Protein AF-A0A0F9NQZ7-F1 (afdb_monomer)

Structure (mmCIF, N/CA/C/O backbone):
data_AF-A0A0F9NQZ7-F1
#
_entry.id   AF-A0A0F9NQZ7-F1
#
loop_
_atom_site.group_PDB
_atom_site.id
_atom_site.type_symbol
_atom_site.label_atom_id
_atom_site.label_alt_id
_atom_site.label_comp_id
_atom_site.label_asym_id
_atom_site.label_entity_id
_atom_site.label_seq_id
_atom_site.pdbx_PDB_ins_code
_atom_site.Cartn_x
_atom_site.Cartn_y
_atom_site.Cartn_z
_atom_site.occupancy
_atom_site.B_iso_or_equiv
_atom_site.auth_seq_id
_atom_site.auth_comp_id
_atom_site.auth_asym_id
_atom_site.auth_atom_id
_atom_site.pdbx_PDB_model_num
ATOM 1 N N . MET A 1 1 ? 6.810 -23.274 -20.238 1.00 38.53 1 MET A N 1
ATOM 2 C CA . MET A 1 1 ? 8.272 -23.517 -20.229 1.00 38.53 1 MET A CA 1
ATOM 3 C C . MET A 1 1 ? 8.936 -22.750 -21.373 1.00 38.53 1 MET A C 1
ATOM 5 O O . MET A 1 1 ? 8.532 -22.947 -22.507 1.00 38.53 1 MET A O 1
ATOM 9 N N . LYS A 1 2 ? 9.962 -21.943 -21.052 1.00 31.98 2 LYS A N 1
ATOM 10 C CA . LYS A 1 2 ? 11.169 -21.657 -21.866 1.00 31.98 2 LYS A CA 1
ATOM 11 C C . LYS A 1 2 ? 11.065 -20.971 -23.253 1.00 31.98 2 LYS A C 1
ATOM 13 O O . LYS A 1 2 ? 11.783 -21.399 -24.145 1.00 31.98 2 LYS A O 1
ATOM 18 N N . TYR A 1 3 ? 10.310 -19.882 -23.451 1.00 27.52 3 TYR A N 1
ATOM 19 C CA . TYR A 1 3 ? 10.363 -19.175 -24.759 1.00 27.52 3 TYR A CA 1
ATOM 20 C C . TYR A 1 3 ? 10.683 -17.671 -24.762 1.00 27.52 3 TYR A C 1
ATOM 22 O O . TYR A 1 3 ? 10.818 -17.101 -25.834 1.00 27.52 3 TYR A O 1
ATOM 30 N N . TYR A 1 4 ? 10.972 -17.055 -23.612 1.00 29.72 4 TYR A N 1
ATOM 31 C CA . TYR A 1 4 ? 11.589 -15.710 -23.552 1.00 29.72 4 TYR A CA 1
ATOM 32 C C . TYR A 1 4 ? 12.978 -15.708 -22.892 1.00 29.72 4 TYR A C 1
ATOM 34 O O . TYR A 1 4 ? 13.481 -14.681 -22.457 1.00 29.72 4 TYR A O 1
ATOM 42 N N . TRP A 1 5 ? 13.611 -16.882 -22.812 1.00 34.41 5 TRP A N 1
ATOM 43 C CA . TRP A 1 5 ? 14.905 -17.080 -22.145 1.00 34.41 5 TRP A CA 1
ATOM 44 C C . TRP A 1 5 ? 16.072 -17.355 -23.106 1.00 34.41 5 TRP A C 1
ATOM 46 O O . TRP A 1 5 ? 17.174 -17.637 -22.647 1.00 34.41 5 TRP A O 1
ATOM 56 N N . SER A 1 6 ? 15.869 -17.278 -24.427 1.00 30.33 6 SER A N 1
ATOM 57 C CA . SER A 1 6 ? 16.900 -17.690 -25.395 1.00 30.33 6 SER A CA 1
ATOM 58 C C . SER A 1 6 ? 17.149 -16.743 -26.570 1.00 30.33 6 SER A C 1
ATOM 60 O O . SER A 1 6 ? 17.877 -17.129 -27.478 1.00 30.33 6 SER A O 1
ATOM 62 N N . LEU A 1 7 ? 16.594 -15.525 -26.589 1.00 31.31 7 LEU A N 1
ATOM 63 C CA . LEU A 1 7 ? 16.763 -14.621 -27.742 1.00 31.31 7 LEU A CA 1
ATOM 64 C C . LEU A 1 7 ? 17.101 -13.165 -27.415 1.00 31.31 7 LEU A C 1
ATOM 66 O O . LEU A 1 7 ? 17.083 -12.323 -28.304 1.00 31.31 7 LEU A O 1
ATOM 70 N N . VAL A 1 8 ? 17.536 -12.886 -26.184 1.00 37.91 8 VAL A N 1
ATOM 71 C CA . VAL A 1 8 ? 18.419 -11.740 -25.937 1.00 37.91 8 VAL A CA 1
ATOM 72 C C . VAL A 1 8 ? 19.595 -12.203 -25.088 1.00 37.91 8 VAL A C 1
ATOM 74 O O . VAL A 1 8 ? 19.647 -12.085 -23.867 1.00 37.91 8 VAL A O 1
ATOM 77 N N . SER A 1 9 ? 20.580 -12.733 -25.794 1.00 35.28 9 SER A N 1
ATOM 78 C CA . SER A 1 9 ? 22.009 -12.632 -25.511 1.00 35.28 9 SER A CA 1
ATOM 79 C C . SER A 1 9 ? 22.439 -11.163 -25.287 1.00 35.28 9 SER A C 1
ATOM 81 O O . SER A 1 9 ? 23.177 -10.588 -26.079 1.00 35.28 9 SER A O 1
ATOM 83 N N . GLY A 1 10 ? 21.941 -10.548 -24.205 1.00 41.94 10 GLY A N 1
ATOM 84 C CA . GLY A 1 10 ? 22.202 -9.172 -23.740 1.00 41.94 10 GLY A CA 1
ATOM 85 C C . GLY A 1 10 ? 22.496 -9.128 -22.232 1.00 41.94 10 GLY A C 1
ATOM 86 O O . GLY A 1 10 ? 22.087 -8.220 -21.507 1.00 41.94 10 GLY A O 1
ATOM 87 N N . SER A 1 11 ? 23.197 -10.153 -21.751 1.00 48.41 11 SER A N 1
ATOM 88 C CA . SER A 1 11 ? 23.452 -10.559 -20.361 1.00 48.41 11 SER A CA 1
ATOM 89 C C . SER A 1 11 ? 24.317 -9.614 -19.499 1.00 48.41 11 SER A C 1
ATOM 91 O O . SER A 1 11 ? 24.984 -10.070 -18.571 1.00 48.41 11 SER A O 1
ATOM 93 N N . SER A 1 12 ? 24.299 -8.300 -19.751 1.00 53.06 12 SER A N 1
ATOM 94 C CA . SER A 1 12 ? 24.928 -7.274 -18.893 1.00 53.06 12 SER A CA 1
ATOM 95 C C . SER A 1 12 ? 23.906 -6.387 -18.182 1.00 53.06 12 SER A C 1
ATOM 97 O O . SER A 1 12 ? 24.140 -5.995 -17.046 1.00 53.06 12 SER A O 1
ATOM 99 N N . LEU A 1 13 ? 22.805 -6.027 -18.842 1.00 50.44 13 LEU A N 1
ATOM 100 C CA . LEU A 1 13 ? 21.839 -5.054 -18.318 1.00 50.44 13 LEU A CA 1
ATOM 101 C C . LEU A 1 13 ? 20.807 -5.719 -17.417 1.00 50.44 13 LEU A C 1
ATOM 103 O O . LEU A 1 13 ? 20.578 -5.266 -16.300 1.00 50.44 13 LEU A O 1
ATOM 107 N N . ALA A 1 14 ? 20.267 -6.851 -17.875 1.00 48.72 14 ALA A N 1
ATOM 108 C CA . ALA A 1 14 ? 19.424 -7.702 -17.055 1.00 48.72 14 ALA A CA 1
ATOM 109 C C . ALA A 1 14 ? 20.196 -8.214 -15.836 1.00 48.72 14 ALA A C 1
ATOM 111 O O . ALA A 1 14 ? 19.644 -8.191 -14.761 1.00 48.72 14 ALA A O 1
ATOM 112 N N . SER A 1 15 ? 21.481 -8.576 -15.935 1.00 50.09 15 SER A N 1
ATOM 113 C CA . SER A 1 15 ? 22.303 -8.965 -14.774 1.00 50.09 15 SER A CA 1
ATOM 114 C C . SER A 1 15 ? 22.727 -7.786 -13.883 1.00 50.09 15 SER A C 1
ATOM 116 O O . SER A 1 15 ? 22.853 -7.969 -12.679 1.00 50.09 15 SER A O 1
ATOM 118 N N . GLU A 1 16 ? 22.884 -6.565 -14.413 1.00 50.50 16 GLU A N 1
ATOM 119 C CA . GLU A 1 16 ? 23.042 -5.341 -13.601 1.00 50.50 16 GLU A CA 1
ATOM 120 C C . GLU A 1 16 ? 21.757 -5.005 -12.820 1.00 50.50 16 GLU A C 1
ATOM 122 O O . GLU A 1 16 ? 21.840 -4.504 -11.699 1.00 50.50 16 GLU A O 1
ATOM 127 N N . VAL A 1 17 ? 20.583 -5.317 -13.385 1.00 52.66 17 VAL A N 1
ATOM 128 C CA . VAL A 1 17 ? 19.272 -5.188 -12.726 1.00 52.66 17 VAL A CA 1
ATOM 129 C C . VAL A 1 17 ? 18.885 -6.442 -11.924 1.00 52.66 17 VAL A C 1
ATOM 131 O O . VAL A 1 17 ? 18.094 -6.325 -11.010 1.00 52.66 17 VAL A O 1
ATOM 134 N N . LEU A 1 18 ? 19.451 -7.623 -12.186 1.00 48.12 18 LEU A N 1
ATOM 135 C CA . LEU A 1 18 ? 19.204 -8.895 -11.472 1.00 48.12 18 LEU A CA 1
ATOM 136 C C . LEU A 1 18 ? 20.302 -9.221 -10.445 1.00 48.12 18 LEU A C 1
ATOM 138 O O . LEU A 1 18 ? 20.153 -10.143 -9.650 1.00 48.12 18 LEU A O 1
ATOM 142 N N . GLY A 1 19 ? 21.393 -8.446 -10.405 1.00 44.22 19 GLY A N 1
ATOM 143 C CA . GLY A 1 19 ? 22.283 -8.356 -9.241 1.00 44.22 19 GLY A CA 1
ATOM 144 C C . GLY A 1 19 ? 21.535 -7.849 -7.999 1.00 44.22 19 GLY A C 1
ATOM 145 O O . GLY A 1 19 ? 21.967 -8.080 -6.870 1.00 44.22 19 GLY A O 1
ATOM 146 N N . LEU A 1 20 ? 20.362 -7.244 -8.214 1.00 45.22 20 LEU A N 1
ATOM 147 C CA . LEU A 1 20 ? 19.219 -7.302 -7.312 1.00 45.22 20 LEU A CA 1
ATOM 148 C C . LEU A 1 20 ? 18.632 -8.721 -7.357 1.00 45.22 20 LEU A C 1
ATOM 150 O O . LEU A 1 20 ? 17.701 -8.998 -8.113 1.00 45.22 20 LEU A O 1
ATOM 154 N N . GLY A 1 21 ? 19.198 -9.644 -6.580 1.00 37.47 21 GLY A N 1
ATOM 155 C CA . GLY A 1 21 ? 18.585 -10.958 -6.406 1.00 37.47 21 GLY A CA 1
ATOM 156 C C . GLY A 1 21 ? 17.107 -10.783 -6.053 1.00 37.47 21 GLY A C 1
ATOM 157 O O . GLY A 1 21 ? 16.769 -9.941 -5.219 1.00 37.47 21 GLY A O 1
ATOM 158 N N . SER A 1 22 ? 16.246 -11.578 -6.682 1.00 41.72 22 SER A N 1
ATOM 159 C CA . SER A 1 22 ? 14.779 -11.591 -6.575 1.00 41.72 22 SER A CA 1
ATOM 160 C C . SER A 1 22 ? 14.209 -11.730 -5.149 1.00 41.72 22 SER A C 1
ATOM 162 O O . SER A 1 22 ? 12.998 -11.759 -4.977 1.00 41.72 22 SER A O 1
ATOM 164 N N . GLU A 1 23 ? 15.057 -11.765 -4.121 1.00 40.47 23 GLU A N 1
ATOM 165 C CA . GLU A 1 23 ? 14.705 -11.847 -2.697 1.00 40.47 23 GLU A CA 1
ATOM 166 C C . GLU A 1 23 ? 15.410 -10.792 -1.817 1.00 40.47 23 GLU A C 1
ATOM 168 O O . GLU A 1 23 ? 15.179 -10.737 -0.612 1.00 40.47 23 GLU A O 1
ATOM 173 N N . ARG A 1 24 ? 16.273 -9.934 -2.384 1.00 41.91 24 ARG A N 1
ATOM 174 C CA . ARG A 1 24 ? 17.055 -8.909 -1.651 1.00 41.91 24 ARG A CA 1
ATOM 175 C C . ARG A 1 24 ? 16.791 -7.478 -2.109 1.00 41.91 24 ARG A C 1
ATOM 177 O O . ARG A 1 24 ? 17.548 -6.562 -1.783 1.00 41.91 24 ARG A O 1
ATOM 184 N N . VAL A 1 25 ? 15.714 -7.279 -2.852 1.00 46.59 25 VAL A N 1
ATOM 185 C CA . VAL A 1 25 ? 15.232 -5.950 -3.206 1.00 46.59 25 VAL A CA 1
ATOM 186 C C . VAL A 1 25 ? 14.695 -5.302 -1.919 1.00 46.59 25 VAL A C 1
ATOM 188 O O . VAL A 1 25 ? 13.682 -5.741 -1.381 1.00 46.59 25 VAL A O 1
ATOM 191 N N . GLY A 1 26 ? 15.443 -4.345 -1.361 1.00 44.19 26 GLY A N 1
ATOM 192 C CA . GLY A 1 26 ? 15.095 -3.672 -0.101 1.00 44.19 26 GLY A CA 1
ATOM 193 C C . GLY A 1 26 ? 16.261 -3.368 0.848 1.00 44.19 26 GLY A C 1
ATOM 194 O O . GLY A 1 26 ? 16.087 -2.587 1.777 1.00 44.19 26 GLY A O 1
ATOM 195 N N . VAL A 1 27 ? 17.463 -3.922 0.631 1.00 50.91 27 VAL A N 1
ATOM 196 C CA . VAL A 1 27 ? 18.587 -3.708 1.574 1.00 50.91 27 VAL A CA 1
ATOM 197 C C . VAL A 1 27 ? 19.356 -2.405 1.290 1.00 50.91 27 VAL A C 1
ATOM 199 O O . VAL A 1 27 ? 19.986 -1.858 2.194 1.00 50.91 27 VAL A O 1
ATOM 202 N N . ASN A 1 28 ? 19.305 -1.859 0.063 1.00 63.66 28 ASN A N 1
ATOM 203 C CA . ASN A 1 28 ? 19.990 -0.602 -0.267 1.00 63.66 28 ASN A CA 1
ATOM 204 C C . ASN A 1 28 ? 19.401 0.123 -1.499 1.00 63.66 28 ASN A C 1
ATOM 206 O O . ASN A 1 28 ? 19.967 0.092 -2.590 1.00 63.66 28 ASN A O 1
ATOM 210 N N . TYR A 1 29 ? 18.320 0.887 -1.315 1.00 71.75 29 TYR A N 1
ATOM 211 C CA . TYR A 1 29 ? 17.683 1.664 -2.395 1.00 71.75 29 TYR A CA 1
ATOM 212 C C . TYR A 1 29 ? 18.655 2.573 -3.184 1.00 71.75 29 TYR A C 1
ATOM 214 O O . TYR A 1 29 ? 18.412 2.901 -4.348 1.00 71.75 29 TYR A O 1
ATOM 222 N N . LYS A 1 30 ? 19.778 3.001 -2.579 1.00 76.62 30 LYS A N 1
ATOM 223 C CA . LYS A 1 30 ? 20.782 3.847 -3.246 1.00 76.62 30 LYS A CA 1
ATOM 224 C C . LYS A 1 30 ? 21.548 3.084 -4.326 1.00 76.62 30 LYS A C 1
ATOM 226 O O . LYS A 1 30 ? 21.830 3.662 -5.379 1.00 76.62 30 LYS A O 1
ATOM 231 N N . SER A 1 31 ? 21.899 1.815 -4.090 1.00 76.56 31 SER A N 1
ATOM 232 C CA . SER A 1 31 ? 22.537 0.988 -5.124 1.00 76.56 31 SER A CA 1
ATOM 233 C C . SER A 1 31 ? 21.572 0.701 -6.263 1.00 76.56 31 SER A C 1
ATOM 235 O O . SER A 1 31 ? 21.959 0.787 -7.426 1.00 76.56 31 SER A O 1
ATOM 237 N N . ASP A 1 32 ? 20.315 0.447 -5.924 1.00 74.75 32 ASP A N 1
ATOM 238 C CA . ASP A 1 32 ? 19.262 0.060 -6.862 1.00 74.75 32 ASP A CA 1
ATOM 239 C C . ASP A 1 32 ? 18.993 1.211 -7.836 1.00 74.75 32 ASP A C 1
ATOM 241 O O . ASP A 1 32 ? 19.058 1.049 -9.056 1.00 74.75 32 ASP A O 1
ATOM 245 N N . LEU A 1 33 ? 18.875 2.427 -7.291 1.00 82.69 33 LEU A N 1
ATOM 246 C CA . LEU A 1 33 ? 18.759 3.656 -8.068 1.00 82.69 33 LEU A CA 1
ATOM 247 C C . LEU A 1 33 ? 19.979 3.901 -8.973 1.00 82.69 33 LEU A C 1
ATOM 249 O O . LEU A 1 33 ? 19.835 4.381 -10.100 1.00 82.69 33 LEU A O 1
ATOM 253 N N . ARG A 1 34 ? 21.196 3.595 -8.502 1.00 83.81 34 ARG A N 1
ATOM 254 C CA . ARG A 1 34 ? 22.430 3.772 -9.286 1.00 83.81 34 ARG A CA 1
ATOM 255 C C . ARG A 1 34 ? 22.483 2.813 -10.476 1.00 83.81 34 ARG A C 1
ATOM 257 O O . ARG A 1 34 ? 22.829 3.253 -11.575 1.00 83.81 34 ARG A O 1
ATOM 264 N N . HIS A 1 35 ? 22.156 1.537 -10.273 1.00 81.50 35 HIS A N 1
ATOM 265 C CA . HIS A 1 35 ? 22.140 0.538 -11.345 1.00 81.50 35 HIS A CA 1
ATOM 266 C C . HIS A 1 35 ? 21.038 0.832 -12.360 1.00 81.50 35 HIS A C 1
ATOM 268 O O . HIS A 1 35 ? 21.325 0.866 -13.556 1.00 81.50 35 HIS A O 1
ATOM 274 N N . ALA A 1 36 ? 19.836 1.179 -11.896 1.00 84.31 36 ALA A N 1
ATOM 275 C CA . ALA A 1 36 ? 18.732 1.572 -12.763 1.00 84.31 36 ALA A CA 1
ATOM 276 C C . ALA A 1 36 ? 19.098 2.772 -13.657 1.00 84.31 36 ALA A C 1
ATOM 278 O O . ALA A 1 36 ? 18.982 2.702 -14.879 1.00 84.31 36 ALA A O 1
ATOM 279 N N . LYS A 1 37 ? 19.679 3.839 -13.084 1.00 88.38 37 LYS A N 1
ATOM 280 C CA . LYS A 1 37 ? 20.145 5.006 -13.859 1.00 88.38 37 LYS A CA 1
ATOM 281 C C . LYS A 1 37 ? 21.229 4.653 -14.880 1.00 88.38 37 LYS A C 1
ATOM 283 O O . LYS A 1 37 ? 21.263 5.236 -15.963 1.00 88.38 37 LYS A O 1
ATOM 288 N N . LYS A 1 38 ? 22.144 3.736 -14.548 1.00 87.75 38 LYS A N 1
ATOM 289 C CA . LYS A 1 38 ? 23.179 3.262 -15.483 1.00 87.75 38 LYS A CA 1
ATOM 290 C C . LYS A 1 38 ? 22.555 2.467 -16.632 1.00 87.75 38 LYS A C 1
ATOM 292 O O . LYS A 1 38 ? 22.951 2.669 -17.777 1.00 87.75 38 LYS A O 1
ATOM 297 N N . ALA A 1 39 ? 21.581 1.615 -16.325 1.00 84.25 39 ALA A N 1
ATOM 298 C CA . ALA A 1 39 ? 20.864 0.819 -17.307 1.00 84.25 39 ALA A CA 1
ATOM 299 C C . ALA A 1 39 ? 20.066 1.707 -18.276 1.00 84.25 39 ALA A C 1
ATOM 301 O O . ALA A 1 39 ? 20.248 1.579 -19.481 1.00 84.25 39 ALA A O 1
ATOM 302 N N . ILE A 1 40 ? 19.337 2.707 -17.768 1.00 87.75 40 ILE A N 1
ATOM 303 C CA . ILE A 1 40 ? 18.604 3.695 -18.586 1.00 87.75 40 ILE A CA 1
ATOM 304 C C . ILE A 1 40 ? 19.540 4.502 -19.499 1.00 87.75 40 ILE A C 1
ATOM 306 O O . ILE A 1 40 ? 19.195 4.834 -20.632 1.00 87.75 40 ILE A O 1
ATOM 310 N N . LYS A 1 41 ? 20.746 4.846 -19.022 1.00 90.19 41 LYS A N 1
ATOM 311 C CA . LYS A 1 41 ? 21.744 5.554 -19.843 1.00 90.19 41 LYS A CA 1
ATOM 312 C C . LYS A 1 41 ? 22.240 4.715 -21.019 1.00 90.19 41 LYS A C 1
ATOM 314 O O . LYS A 1 41 ? 22.548 5.289 -22.058 1.00 90.19 41 LYS A O 1
ATOM 319 N N . LYS A 1 42 ? 22.367 3.400 -20.830 1.00 88.88 42 LYS A N 1
ATOM 320 C CA . LYS A 1 42 ? 22.778 2.461 -21.880 1.00 88.88 42 LYS A CA 1
ATOM 321 C C . LYS A 1 42 ? 21.626 2.180 -22.845 1.00 88.88 42 LYS A C 1
ATOM 323 O O . LYS A 1 42 ? 21.851 2.161 -24.048 1.00 88.88 42 LYS A O 1
ATOM 328 N N . ASP A 1 43 ? 20.419 1.998 -22.315 1.00 85.56 43 ASP A N 1
ATOM 329 C CA . ASP A 1 43 ? 19.212 1.721 -23.085 1.00 85.56 43 ASP A CA 1
ATOM 330 C C . ASP A 1 43 ? 17.996 2.438 -22.476 1.00 85.56 43 ASP A C 1
ATOM 332 O O . ASP A 1 43 ? 17.509 2.096 -21.398 1.00 85.56 43 ASP A O 1
ATOM 336 N N . ARG A 1 44 ? 17.484 3.436 -23.204 1.00 90.06 44 ARG A N 1
ATOM 337 C CA . ARG A 1 44 ? 16.307 4.227 -22.806 1.00 90.06 44 ARG A CA 1
ATOM 338 C C . ARG A 1 44 ? 14.978 3.512 -23.064 1.00 90.06 44 ARG A C 1
ATOM 340 O O . ARG A 1 44 ? 13.940 4.024 -22.657 1.00 90.06 44 ARG A O 1
ATOM 347 N N . SER A 1 45 ? 15.001 2.372 -23.747 1.00 90.00 45 SER A N 1
ATOM 348 C CA . SER A 1 45 ? 13.843 1.508 -23.994 1.00 90.00 45 SER A CA 1
ATOM 349 C C . SER A 1 45 ? 13.800 0.293 -23.063 1.00 90.00 45 SER A C 1
ATOM 351 O O . SER A 1 45 ? 12.961 -0.585 -23.223 1.00 90.00 45 SER A O 1
ATOM 353 N N . PHE A 1 46 ? 14.669 0.238 -22.050 1.00 87.62 46 PHE A N 1
ATOM 354 C CA . PHE A 1 46 ? 14.683 -0.868 -21.102 1.00 87.62 46 PHE A CA 1
ATOM 355 C C . PHE A 1 46 ? 13.685 -0.641 -19.957 1.00 87.62 46 PHE A C 1
ATOM 357 O O . PHE A 1 46 ? 14.030 -0.064 -18.921 1.00 87.62 46 PHE A O 1
ATOM 364 N N . ALA A 1 47 ? 12.441 -1.098 -20.145 1.00 88.19 47 ALA A N 1
ATOM 365 C CA . ALA A 1 47 ? 11.333 -0.923 -19.196 1.00 88.19 47 ALA A CA 1
ATOM 366 C C . ALA A 1 47 ? 11.689 -1.356 -17.762 1.00 88.19 47 ALA A C 1
ATOM 368 O O . ALA A 1 47 ? 11.460 -0.610 -16.812 1.00 88.19 47 ALA A O 1
ATOM 369 N N . ASP A 1 48 ? 12.358 -2.498 -17.601 1.00 84.69 48 ASP A N 1
ATOM 370 C CA . ASP A 1 48 ? 12.744 -3.036 -16.292 1.00 84.69 48 ASP A CA 1
ATOM 371 C C . ASP A 1 48 ? 13.646 -2.107 -15.470 1.00 84.69 48 ASP A C 1
ATOM 373 O O . ASP A 1 48 ? 13.587 -2.121 -14.238 1.00 84.69 48 ASP A O 1
ATOM 377 N N . ALA A 1 49 ? 14.477 -1.287 -16.119 1.00 86.88 49 ALA A N 1
ATOM 378 C CA . ALA A 1 49 ? 15.296 -0.313 -15.408 1.00 86.88 49 ALA A CA 1
ATOM 379 C C . ALA A 1 49 ? 14.464 0.864 -14.888 1.00 86.88 49 ALA A C 1
ATOM 381 O O . ALA A 1 49 ? 14.710 1.337 -13.778 1.00 86.88 49 ALA A O 1
ATOM 382 N N . TYR A 1 50 ? 13.453 1.301 -15.641 1.00 89.94 50 TYR A N 1
ATOM 383 C CA . TYR A 1 50 ? 12.480 2.283 -15.162 1.00 89.94 50 TYR A CA 1
ATOM 384 C C . TYR A 1 50 ? 11.665 1.719 -13.993 1.00 89.94 50 TYR A C 1
ATOM 386 O O . TYR A 1 50 ? 11.516 2.395 -12.974 1.00 89.94 50 TYR A O 1
ATOM 394 N N . THR A 1 51 ? 11.259 0.448 -14.075 1.00 89.62 51 THR A N 1
ATOM 395 C CA . THR A 1 51 ? 10.588 -0.263 -12.980 1.00 89.62 51 THR A CA 1
ATOM 396 C C . THR A 1 51 ? 11.447 -0.311 -11.714 1.00 89.62 51 THR A C 1
ATOM 398 O O . THR A 1 51 ? 10.985 0.047 -10.631 1.00 89.62 51 THR A O 1
ATOM 401 N N . ALA A 1 52 ? 12.722 -0.696 -11.841 1.00 86.19 52 ALA A N 1
ATOM 402 C CA . ALA A 1 52 ? 13.663 -0.742 -10.721 1.00 86.19 52 ALA A CA 1
ATOM 403 C C . ALA A 1 52 ? 13.903 0.647 -10.103 1.00 86.19 52 ALA A C 1
ATOM 405 O O . ALA A 1 52 ? 14.000 0.776 -8.882 1.00 86.19 52 ALA A O 1
ATOM 406 N N . GLN A 1 53 ? 13.960 1.698 -10.928 1.00 88.94 53 GLN A N 1
ATOM 407 C CA . GLN A 1 53 ? 14.077 3.074 -10.451 1.00 88.94 53 GLN A CA 1
ATOM 408 C C . GLN A 1 53 ? 12.832 3.523 -9.677 1.00 88.94 53 GLN A C 1
ATOM 410 O O . GLN A 1 53 ? 12.974 4.060 -8.577 1.00 88.94 53 GLN A O 1
ATOM 415 N N . GLY A 1 54 ? 11.636 3.289 -10.223 1.00 90.12 54 GLY A N 1
ATOM 416 C CA . GLY A 1 54 ? 10.373 3.627 -9.566 1.00 90.12 54 GLY A CA 1
ATOM 417 C C . GLY A 1 54 ? 10.220 2.920 -8.221 1.00 90.12 54 GLY A C 1
ATOM 418 O O . GLY A 1 54 ? 9.940 3.567 -7.211 1.00 90.12 54 GLY A O 1
ATOM 419 N N . TYR A 1 55 ? 10.526 1.623 -8.169 1.00 87.44 55 TYR A N 1
ATOM 420 C CA . TYR A 1 55 ? 10.532 0.851 -6.927 1.00 87.44 55 TYR A CA 1
ATOM 421 C C . TYR A 1 55 ? 11.550 1.376 -5.894 1.00 87.44 55 TYR A C 1
ATOM 423 O O . TYR A 1 55 ? 11.235 1.516 -4.709 1.00 87.44 55 TYR A O 1
ATOM 431 N N . ALA A 1 56 ? 12.779 1.688 -6.321 1.00 86.19 56 ALA A N 1
ATOM 432 C CA . ALA A 1 56 ? 13.813 2.196 -5.419 1.00 86.19 56 ALA A CA 1
ATOM 433 C C . ALA A 1 56 ? 13.420 3.549 -4.803 1.00 86.19 56 ALA A C 1
ATOM 435 O O . ALA A 1 56 ? 13.747 3.822 -3.648 1.00 86.19 56 ALA A O 1
ATOM 436 N N . ILE A 1 57 ? 12.704 4.388 -5.557 1.00 87.69 57 ILE A N 1
ATOM 437 C CA . ILE A 1 57 ? 12.142 5.649 -5.060 1.00 87.69 57 ILE A CA 1
ATOM 438 C C . ILE A 1 57 ? 10.990 5.378 -4.091 1.00 87.69 57 ILE A C 1
ATOM 440 O O . ILE A 1 57 ? 10.997 5.938 -3.000 1.00 87.69 57 ILE A O 1
ATOM 444 N N . ALA A 1 58 ? 10.075 4.463 -4.423 1.00 86.50 58 ALA A N 1
ATOM 445 C CA . ALA A 1 58 ? 8.983 4.071 -3.530 1.00 86.50 58 ALA A CA 1
ATOM 446 C C . ALA A 1 58 ? 9.490 3.505 -2.197 1.00 86.50 58 ALA A C 1
ATOM 448 O O . ALA A 1 58 ? 8.885 3.718 -1.156 1.00 86.50 58 ALA A O 1
ATOM 449 N N . SER A 1 59 ? 10.645 2.838 -2.199 1.00 82.19 59 SER A N 1
ATOM 450 C CA . SER A 1 59 ? 11.286 2.338 -0.977 1.00 82.19 59 SER A CA 1
ATOM 451 C C . SER A 1 59 ? 11.810 3.459 -0.064 1.00 82.19 59 SER A C 1
ATOM 453 O O . SER A 1 59 ? 12.079 3.220 1.111 1.00 82.19 59 SER A O 1
ATOM 455 N N . ARG A 1 60 ? 11.930 4.699 -0.562 1.00 81.38 60 ARG A N 1
ATOM 456 C CA . ARG A 1 60 ? 12.284 5.903 0.212 1.00 81.38 60 ARG A CA 1
ATOM 457 C C . ARG A 1 60 ? 11.046 6.613 0.782 1.00 81.38 60 ARG A C 1
ATOM 459 O O . ARG A 1 60 ? 11.016 7.840 0.782 1.00 81.38 60 ARG A O 1
ATOM 466 N N . LYS A 1 61 ? 10.063 5.869 1.302 1.00 70.00 61 LYS A N 1
ATOM 467 C CA . LYS A 1 61 ? 8.747 6.359 1.785 1.00 70.00 61 LYS A CA 1
ATOM 468 C C . LYS A 1 61 ? 8.757 7.573 2.740 1.00 70.00 61 LYS A C 1
ATOM 470 O O . LYS A 1 61 ? 7.710 8.140 3.007 1.00 70.00 61 LYS A O 1
ATOM 475 N N . HIS A 1 62 ? 9.911 7.967 3.279 1.00 68.06 62 HIS A N 1
ATOM 476 C CA . HIS A 1 62 ? 10.070 9.111 4.185 1.00 68.06 62 HIS A CA 1
ATOM 477 C C . HIS A 1 62 ? 10.156 10.486 3.495 1.00 68.06 62 HIS A C 1
ATOM 479 O O . HIS A 1 62 ? 10.279 11.486 4.192 1.00 68.06 62 HIS A O 1
ATOM 485 N N . ASP A 1 63 ? 10.168 10.547 2.163 1.00 75.12 63 ASP A N 1
ATOM 486 C CA . ASP A 1 63 ? 10.292 11.795 1.396 1.00 75.12 63 ASP A CA 1
ATOM 487 C C . ASP A 1 63 ? 8.928 12.188 0.816 1.00 75.12 63 ASP A C 1
ATOM 489 O O . ASP A 1 63 ? 8.353 11.381 0.100 1.00 75.12 63 ASP A O 1
ATOM 493 N N . ASP A 1 64 ? 8.409 13.394 1.063 1.00 78.50 64 ASP A N 1
ATOM 494 C CA . ASP A 1 64 ? 7.028 13.789 0.702 1.00 78.50 64 ASP A CA 1
ATOM 495 C C . ASP A 1 64 ? 6.672 13.600 -0.786 1.00 78.50 64 ASP A C 1
ATOM 497 O O . ASP A 1 64 ? 5.498 13.553 -1.138 1.00 78.50 64 ASP A O 1
ATOM 501 N N . LYS A 1 65 ? 7.677 13.481 -1.663 1.00 86.69 65 LYS A N 1
ATOM 502 C CA . LYS A 1 65 ? 7.526 13.317 -3.120 1.00 86.69 65 LYS A CA 1
ATOM 503 C C . LYS A 1 65 ? 7.727 11.888 -3.623 1.00 86.69 65 LYS A C 1
ATOM 505 O O . LYS A 1 65 ? 7.778 11.664 -4.834 1.00 86.69 65 LYS A O 1
ATOM 510 N N . TRP A 1 66 ? 7.901 10.913 -2.724 1.00 89.19 66 TRP A N 1
ATOM 511 C CA . TRP A 1 66 ? 8.198 9.526 -3.100 1.00 89.19 66 TRP A CA 1
ATOM 512 C C . TRP A 1 66 ? 7.139 8.962 -4.052 1.00 89.19 66 TRP A C 1
ATOM 514 O O . TRP A 1 66 ? 7.474 8.214 -4.973 1.00 89.19 66 TRP A O 1
ATOM 524 N N . PHE A 1 67 ? 5.876 9.333 -3.830 1.00 92.38 67 PHE A N 1
ATOM 525 C CA . PHE A 1 67 ? 4.740 8.815 -4.571 1.00 92.38 67 PHE A CA 1
ATOM 526 C C . PHE A 1 67 ? 4.748 9.339 -6.006 1.00 92.38 67 PHE A C 1
ATOM 528 O O . PHE A 1 67 ? 4.840 8.542 -6.939 1.00 92.38 67 PHE A O 1
ATOM 535 N N . GLU A 1 68 ? 4.744 10.662 -6.197 1.00 92.88 68 GLU A N 1
ATOM 536 C CA . GLU A 1 68 ? 4.740 11.268 -7.532 1.00 92.88 68 GLU A CA 1
ATOM 537 C C . GLU A 1 68 ? 5.987 10.883 -8.331 1.00 92.88 68 GLU A C 1
ATOM 539 O O . GLU A 1 68 ? 5.887 10.549 -9.512 1.00 92.88 68 GLU A O 1
ATOM 544 N N . GLU A 1 69 ? 7.165 10.882 -7.700 1.00 92.50 69 GLU A N 1
ATOM 545 C CA . GLU A 1 69 ? 8.398 10.494 -8.384 1.00 92.50 69 GLU A CA 1
ATOM 546 C C . GLU A 1 69 ? 8.377 9.022 -8.804 1.00 92.50 69 GLU A C 1
ATOM 548 O O . GLU A 1 69 ? 8.810 8.703 -9.911 1.00 92.50 69 GLU A O 1
ATOM 553 N N . SER A 1 70 ? 7.875 8.121 -7.954 1.00 92.81 70 SER A N 1
ATOM 554 C CA . SER A 1 70 ? 7.787 6.698 -8.289 1.00 92.81 70 SER A CA 1
ATOM 555 C C . SER A 1 70 ? 6.837 6.448 -9.460 1.00 92.81 70 SER A C 1
ATOM 557 O O . SER A 1 70 ? 7.216 5.742 -10.402 1.00 92.81 70 SER A O 1
ATOM 559 N N . LEU A 1 71 ? 5.660 7.091 -9.448 1.00 95.31 71 LEU A N 1
ATOM 560 C CA . LEU A 1 71 ? 4.673 6.997 -10.526 1.00 95.31 71 LEU A CA 1
ATOM 561 C C . LEU A 1 71 ? 5.284 7.353 -11.880 1.00 95.31 71 LEU A C 1
ATOM 563 O O . LEU A 1 71 ? 5.161 6.571 -12.816 1.00 95.31 71 LEU A O 1
ATOM 567 N N . VAL A 1 72 ? 6.022 8.465 -11.971 1.00 95.75 72 VAL A N 1
ATOM 568 C CA . VAL A 1 72 ? 6.639 8.914 -13.232 1.00 95.75 72 VAL A CA 1
ATOM 569 C C . VAL A 1 72 ? 7.502 7.821 -13.869 1.00 95.75 72 VAL A C 1
ATOM 571 O O . VAL A 1 72 ? 7.452 7.616 -15.083 1.00 95.75 72 VAL A O 1
ATOM 574 N N . TYR A 1 73 ? 8.300 7.099 -13.077 1.00 94.12 73 TYR A N 1
ATOM 575 C CA . TYR A 1 73 ? 9.157 6.041 -13.615 1.00 94.12 73 TYR A CA 1
ATOM 576 C C . TYR A 1 73 ? 8.390 4.743 -13.890 1.00 94.12 73 TYR A C 1
ATOM 578 O O . TYR A 1 73 ? 8.675 4.087 -14.890 1.00 94.12 73 TYR A O 1
ATOM 586 N N . LEU A 1 74 ? 7.410 4.380 -13.060 1.00 94.56 74 LEU A N 1
ATOM 587 C CA . LEU A 1 74 ? 6.591 3.180 -13.270 1.00 94.56 74 LEU A CA 1
ATOM 588 C C . LEU A 1 74 ? 5.668 3.324 -14.486 1.00 94.56 74 LEU A C 1
ATOM 590 O O . LEU A 1 74 ? 5.619 2.431 -15.328 1.00 94.56 74 LEU A O 1
ATOM 594 N N . GLU A 1 75 ? 5.020 4.474 -14.650 1.00 95.94 75 GLU A N 1
ATOM 595 C CA . GLU A 1 75 ? 4.241 4.807 -15.846 1.00 95.94 75 GLU A CA 1
ATOM 596 C C . GLU A 1 75 ? 5.133 4.861 -17.086 1.00 95.94 75 GLU A C 1
ATOM 598 O O . GLU A 1 75 ? 4.735 4.412 -18.161 1.00 95.94 75 GLU A O 1
ATOM 603 N N . LYS A 1 76 ? 6.377 5.344 -16.952 1.00 95.38 76 LYS A N 1
ATOM 604 C CA . LYS A 1 76 ? 7.330 5.302 -18.062 1.00 95.38 76 LYS A CA 1
ATOM 605 C C . LYS A 1 76 ? 7.680 3.868 -18.453 1.00 95.38 76 LYS A C 1
ATOM 607 O O . LYS A 1 76 ? 7.740 3.594 -19.652 1.00 95.38 76 LYS A O 1
ATOM 612 N N . ALA A 1 77 ? 7.879 2.974 -17.485 1.00 93.38 77 ALA A N 1
ATOM 613 C CA . ALA A 1 77 ? 8.097 1.555 -17.751 1.00 93.38 77 ALA A CA 1
ATOM 614 C C . ALA A 1 77 ? 6.906 0.949 -18.503 1.00 93.38 77 ALA A C 1
ATOM 616 O O . ALA A 1 77 ? 7.112 0.327 -19.542 1.00 93.38 77 ALA A O 1
ATOM 617 N N . LEU A 1 78 ? 5.680 1.233 -18.051 1.00 93.44 78 LEU A N 1
ATOM 618 C CA . LEU A 1 78 ? 4.461 0.784 -18.725 1.00 93.44 78 LEU A CA 1
ATOM 619 C C . LEU A 1 78 ? 4.320 1.384 -20.128 1.00 93.44 78 LEU A C 1
ATOM 621 O O . LEU A 1 78 ? 3.967 0.669 -21.045 1.00 93.44 78 LEU A O 1
ATOM 625 N N . SER A 1 79 ? 4.692 2.648 -20.352 1.00 96.44 79 SER A N 1
ATOM 626 C CA . SER A 1 79 ? 4.653 3.255 -21.697 1.00 96.44 79 SER A CA 1
ATOM 627 C C . SER A 1 79 ? 5.583 2.581 -22.715 1.00 96.44 79 SER A C 1
ATOM 629 O O . SER A 1 79 ? 5.393 2.733 -23.920 1.00 96.44 79 SER A O 1
ATOM 631 N N . ILE A 1 80 ? 6.633 1.911 -22.230 1.00 92.69 80 ILE A N 1
ATOM 632 C CA . ILE A 1 80 ? 7.607 1.178 -23.044 1.00 92.69 80 ILE A CA 1
ATOM 633 C C . ILE A 1 80 ? 7.141 -0.269 -23.230 1.00 92.69 80 ILE A C 1
ATOM 635 O O . ILE A 1 80 ? 7.198 -0.799 -24.337 1.00 92.69 80 ILE A O 1
ATOM 639 N N . ASP A 1 81 ? 6.693 -0.889 -22.143 1.00 90.31 81 ASP A N 1
ATOM 640 C CA . ASP A 1 81 ? 6.184 -2.251 -22.085 1.00 90.31 81 ASP A CA 1
ATOM 641 C C . ASP A 1 81 ? 4.896 -2.261 -21.254 1.00 90.31 81 ASP A C 1
ATOM 643 O O . ASP A 1 81 ? 4.923 -2.346 -20.023 1.00 90.31 81 ASP A O 1
ATOM 647 N N . ASN A 1 82 ? 3.760 -2.165 -21.950 1.00 90.00 82 ASN A N 1
ATOM 648 C CA . ASN A 1 82 ? 2.431 -2.103 -21.332 1.00 90.00 82 ASN A CA 1
ATOM 649 C C . ASN A 1 82 ? 2.109 -3.350 -20.491 1.00 90.00 82 ASN A C 1
ATOM 651 O O . ASN A 1 82 ? 1.228 -3.296 -19.631 1.00 90.00 82 ASN A O 1
ATOM 655 N N . ASP A 1 83 ? 2.811 -4.458 -20.740 1.00 87.69 83 ASP A N 1
ATOM 656 C CA . ASP A 1 83 ? 2.580 -5.751 -20.105 1.00 87.69 83 ASP A CA 1
ATOM 657 C C . ASP A 1 83 ? 3.668 -6.084 -19.067 1.00 87.69 83 ASP A C 1
ATOM 659 O O . ASP A 1 83 ? 3.737 -7.214 -18.576 1.00 87.69 83 ASP A O 1
ATOM 663 N N . ASN A 1 84 ? 4.493 -5.102 -18.678 1.00 87.62 84 ASN A N 1
ATOM 664 C CA . ASN A 1 84 ? 5.539 -5.298 -17.683 1.00 87.62 84 ASN A CA 1
ATOM 665 C C . ASN A 1 84 ? 4.938 -5.658 -16.312 1.00 87.62 84 ASN A C 1
ATOM 667 O O . ASN A 1 84 ? 4.470 -4.800 -15.558 1.00 87.62 84 ASN A O 1
ATOM 671 N N . GLU A 1 85 ? 4.998 -6.946 -15.964 1.00 88.31 85 GLU A N 1
ATOM 672 C CA . GLU A 1 85 ? 4.400 -7.497 -14.743 1.00 88.31 85 GLU A CA 1
ATOM 673 C C . GLU A 1 85 ? 4.907 -6.825 -13.458 1.00 88.31 85 GLU A C 1
ATOM 675 O O . GLU A 1 85 ? 4.132 -6.586 -12.531 1.00 88.31 85 GLU A O 1
ATOM 680 N N . ARG A 1 86 ? 6.198 -6.465 -13.414 1.00 88.50 86 ARG A N 1
ATOM 681 C CA . ARG A 1 86 ? 6.803 -5.789 -12.261 1.00 88.50 86 ARG A CA 1
ATOM 682 C C . ARG A 1 86 ? 6.314 -4.355 -12.137 1.00 88.50 86 ARG A C 1
ATOM 684 O O . ARG A 1 86 ? 6.045 -3.910 -11.024 1.00 88.50 86 ARG A O 1
ATOM 691 N N . ALA A 1 87 ? 6.210 -3.634 -13.252 1.00 91.19 87 ALA A N 1
ATOM 692 C CA . ALA A 1 87 ? 5.739 -2.256 -13.245 1.00 91.19 87 ALA A CA 1
ATOM 693 C C . ALA A 1 87 ? 4.276 -2.177 -12.796 1.00 91.19 87 ALA A C 1
ATOM 695 O O . ALA A 1 87 ? 3.973 -1.365 -11.928 1.00 91.19 87 ALA A O 1
ATOM 696 N N . LEU A 1 88 ? 3.403 -3.060 -13.302 1.00 93.50 88 LEU A N 1
ATOM 697 C CA . LEU A 1 88 ? 2.000 -3.143 -12.872 1.00 93.50 88 LEU A CA 1
ATOM 698 C C . LEU A 1 88 ? 1.881 -3.407 -11.366 1.00 93.50 88 LEU A C 1
ATOM 700 O O . LEU A 1 88 ? 1.167 -2.687 -10.666 1.00 93.50 88 LEU A O 1
ATOM 704 N N . PHE A 1 89 ? 2.624 -4.396 -10.862 1.00 93.19 89 PHE A N 1
ATOM 705 C CA . PHE A 1 89 ? 2.597 -4.753 -9.447 1.00 93.19 89 PHE A CA 1
ATOM 706 C C . PHE A 1 89 ? 3.105 -3.617 -8.549 1.00 93.19 89 PHE A C 1
ATOM 708 O O . PHE A 1 89 ? 2.447 -3.251 -7.576 1.00 93.19 89 PHE A O 1
ATOM 715 N N . TYR A 1 90 ? 4.263 -3.029 -8.865 1.00 92.31 90 TYR A N 1
ATOM 716 C CA . TYR A 1 90 ? 4.819 -1.958 -8.038 1.00 92.31 90 TYR A CA 1
ATOM 717 C C . TYR A 1 90 ? 4.019 -0.663 -8.131 1.00 92.31 90 TYR A C 1
ATOM 719 O O . TYR A 1 90 ? 3.938 0.055 -7.141 1.00 92.31 90 TYR A O 1
ATOM 727 N N . LEU A 1 91 ? 3.376 -0.390 -9.266 1.00 94.75 91 LEU A N 1
ATOM 728 C CA . LEU A 1 91 ? 2.444 0.725 -9.395 1.00 94.75 91 LEU A CA 1
ATOM 729 C C . LEU A 1 91 ? 1.248 0.549 -8.452 1.00 94.75 91 LEU A C 1
ATOM 731 O O . LEU A 1 91 ? 0.898 1.479 -7.725 1.00 94.75 91 LEU A O 1
ATOM 735 N N . ALA A 1 92 ? 0.682 -0.659 -8.393 1.00 95.25 92 ALA A N 1
ATOM 736 C CA . ALA A 1 92 ? -0.381 -0.993 -7.450 1.00 95.25 92 ALA A CA 1
ATOM 737 C C . ALA A 1 92 ? 0.068 -0.849 -5.984 1.00 95.25 92 ALA A C 1
ATOM 739 O O . ALA A 1 92 ? -0.649 -0.257 -5.177 1.00 95.25 92 ALA A O 1
ATOM 740 N N . GLU A 1 93 ? 1.272 -1.322 -5.643 1.00 92.75 93 GLU A N 1
ATOM 741 C CA . GLU A 1 93 ? 1.857 -1.138 -4.307 1.00 92.75 93 GLU A CA 1
ATOM 742 C C . GLU A 1 93 ? 2.063 0.349 -3.974 1.00 92.75 93 GLU A C 1
ATOM 744 O O . GLU A 1 93 ? 1.761 0.766 -2.862 1.00 92.75 93 GLU A O 1
ATOM 749 N N . CYS A 1 94 ? 2.502 1.182 -4.923 1.00 93.38 94 CYS A N 1
ATOM 750 C CA . CYS A 1 94 ? 2.626 2.624 -4.702 1.00 93.38 94 CYS A CA 1
ATOM 751 C C . CYS A 1 94 ? 1.278 3.278 -4.383 1.00 93.38 94 CYS A C 1
ATOM 753 O O . CYS A 1 94 ? 1.197 4.074 -3.450 1.00 93.38 94 CYS A O 1
ATOM 755 N N . TYR A 1 95 ? 0.213 2.935 -5.116 1.00 94.62 95 TYR A N 1
ATOM 756 C CA . TYR A 1 95 ? -1.133 3.418 -4.795 1.00 94.62 95 TYR A CA 1
ATOM 757 C C . TYR A 1 95 ? -1.615 2.917 -3.433 1.00 94.62 95 TYR A C 1
ATOM 759 O O . TYR A 1 95 ? -2.198 3.687 -2.672 1.00 94.62 95 TYR A O 1
ATOM 767 N N . PHE A 1 96 ? -1.334 1.656 -3.104 1.00 91.50 96 PHE A N 1
ATOM 768 C CA . PHE A 1 96 ? -1.694 1.064 -1.821 1.00 91.50 96 PHE A CA 1
ATOM 769 C C . PHE A 1 96 ? -1.042 1.807 -0.647 1.00 91.50 96 PHE A C 1
ATOM 771 O O . PHE A 1 96 ? -1.725 2.192 0.295 1.00 91.50 96 PHE A O 1
ATOM 778 N N . GLU A 1 97 ? 0.262 2.064 -0.733 1.00 88.06 97 GLU A N 1
ATOM 779 C CA . GLU A 1 97 ? 1.037 2.764 0.301 1.00 88.06 97 GLU A CA 1
ATOM 780 C C . GLU A 1 97 ? 0.692 4.256 0.402 1.00 88.06 97 GLU A C 1
ATOM 782 O O . GLU A 1 97 ? 0.913 4.881 1.433 1.00 88.06 97 GLU A O 1
ATOM 787 N N . ALA A 1 98 ? 0.122 4.836 -0.657 1.00 89.06 98 ALA A N 1
ATOM 788 C CA . ALA A 1 98 ? -0.431 6.187 -0.641 1.00 89.06 98 ALA A CA 1
ATOM 789 C C . ALA A 1 98 ? -1.898 6.233 -0.165 1.00 89.06 98 ALA A C 1
ATOM 791 O O . ALA A 1 98 ? -2.557 7.258 -0.345 1.00 89.06 98 ALA A O 1
ATOM 792 N N . HIS A 1 99 ? -2.428 5.131 0.383 1.00 88.25 99 HIS A N 1
ATOM 793 C CA . HIS A 1 99 ? -3.827 4.960 0.805 1.00 88.25 99 HIS A CA 1
ATOM 794 C C . HIS A 1 99 ? -4.862 5.212 -0.312 1.00 88.25 99 HIS A C 1
ATOM 796 O O . HIS A 1 99 ? -6.045 5.449 -0.066 1.00 88.25 99 HIS A O 1
ATOM 802 N N . LYS A 1 100 ? -4.434 5.124 -1.575 1.00 91.12 100 LYS A N 1
ATOM 803 C CA . LYS A 1 100 ? -5.265 5.261 -2.779 1.00 91.12 100 LYS A CA 1
ATOM 804 C C . LYS A 1 100 ? -5.780 3.888 -3.200 1.00 91.12 100 LYS A C 1
ATOM 806 O O . LYS A 1 100 ? -5.386 3.325 -4.221 1.00 91.12 100 LYS A O 1
ATOM 811 N N . TYR A 1 101 ? -6.627 3.315 -2.349 1.00 90.75 101 TYR A N 1
ATOM 812 C CA . TYR A 1 101 ? -7.023 1.911 -2.442 1.00 90.75 101 TYR A CA 1
ATOM 813 C C . TYR A 1 101 ? -7.806 1.562 -3.713 1.00 90.75 101 TYR A C 1
ATOM 815 O O . TYR A 1 101 ? -7.668 0.450 -4.212 1.00 90.75 101 TYR A O 1
ATOM 823 N N . GLU A 1 102 ? -8.595 2.488 -4.259 1.00 92.38 102 GLU A N 1
ATOM 824 C CA . GLU A 1 102 ? -9.359 2.254 -5.490 1.00 92.38 102 GLU A CA 1
ATOM 825 C C . GLU A 1 102 ? -8.428 2.028 -6.689 1.00 92.38 102 GLU A C 1
ATOM 827 O O . GLU A 1 102 ? -8.517 1.000 -7.361 1.00 92.38 102 GLU A O 1
ATOM 832 N N . GLN A 1 103 ? -7.450 2.920 -6.884 1.00 94.81 103 GLN A N 1
ATOM 833 C CA . GLN A 1 103 ? -6.425 2.750 -7.915 1.00 94.81 103 GLN A CA 1
ATOM 834 C C . GLN A 1 103 ? -5.557 1.515 -7.650 1.00 94.81 103 GLN A C 1
ATOM 836 O O . GLN A 1 103 ? -5.216 0.783 -8.579 1.00 94.81 103 GLN A O 1
ATOM 841 N N . ALA A 1 104 ? -5.218 1.244 -6.386 1.00 95.38 104 ALA A N 1
ATOM 842 C CA . ALA A 1 104 ? -4.457 0.050 -6.029 1.00 95.38 104 ALA A CA 1
ATOM 843 C C . ALA A 1 104 ? -5.188 -1.232 -6.458 1.00 95.38 104 ALA A C 1
ATOM 845 O O . ALA A 1 104 ? -4.585 -2.105 -7.081 1.00 95.38 104 ALA A O 1
ATOM 846 N N . LEU A 1 105 ? -6.494 -1.332 -6.181 1.00 95.56 105 LEU A N 1
ATOM 847 C CA . LEU A 1 105 ? -7.328 -2.463 -6.595 1.00 95.56 105 LEU A CA 1
ATOM 848 C C . LEU A 1 105 ? -7.365 -2.621 -8.116 1.00 95.56 105 LEU A C 1
ATOM 850 O O . LEU A 1 105 ? -7.254 -3.749 -8.600 1.00 95.56 105 LEU A O 1
ATOM 854 N N . GLU A 1 106 ? -7.488 -1.524 -8.866 1.00 95.31 106 GLU A N 1
ATOM 855 C CA . GLU A 1 106 ? -7.482 -1.558 -10.331 1.00 95.31 106 GLU A CA 1
ATOM 856 C C . GLU A 1 106 ? -6.186 -2.19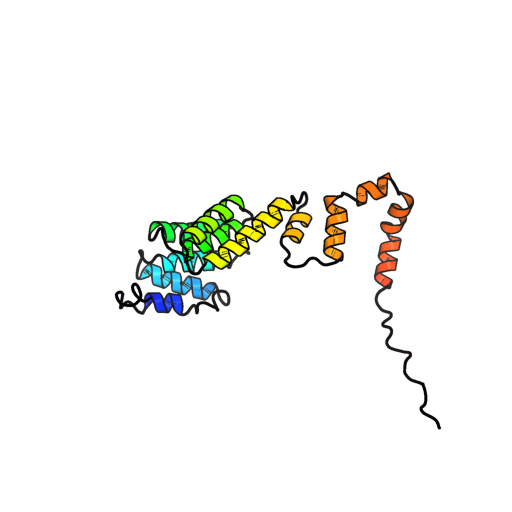3 -10.865 1.00 95.31 106 GLU A C 1
ATOM 858 O O . GLU A 1 106 ? -6.227 -3.155 -11.636 1.00 95.31 106 GLU A O 1
ATOM 863 N N . TYR A 1 107 ? -5.023 -1.714 -10.414 1.00 94.94 107 TYR A N 1
ATOM 864 C CA . TYR A 1 107 ? -3.733 -2.219 -10.894 1.00 94.94 107 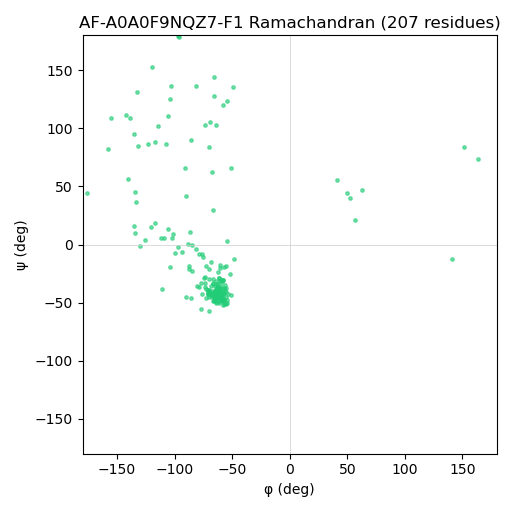TYR A CA 1
ATOM 865 C C . TYR A 1 107 ? -3.382 -3.615 -10.357 1.00 94.94 107 TYR A C 1
ATOM 867 O O . TYR A 1 107 ? -2.801 -4.421 -11.092 1.00 94.94 107 TYR A O 1
ATOM 875 N N . PHE A 1 108 ? -3.777 -3.964 -9.128 1.00 95.62 108 PHE A N 1
ATOM 876 C CA . PHE A 1 108 ? -3.651 -5.345 -8.649 1.00 95.62 108 PHE A CA 1
ATOM 877 C C . PHE A 1 108 ? -4.523 -6.302 -9.468 1.00 95.62 108 PHE A C 1
ATOM 879 O O . PHE A 1 108 ? -4.076 -7.403 -9.787 1.00 95.62 108 PHE A O 1
ATOM 886 N N . THR A 1 109 ? -5.725 -5.879 -9.870 1.00 94.81 109 THR A N 1
ATOM 887 C CA . THR A 1 109 ? -6.611 -6.690 -10.720 1.00 94.81 109 THR A CA 1
ATOM 888 C C . THR A 1 109 ? -5.977 -6.917 -12.088 1.00 94.81 109 THR A C 1
ATOM 890 O O . THR A 1 109 ? -5.856 -8.066 -12.510 1.00 94.81 109 THR A O 1
ATOM 893 N N . LYS A 1 110 ? -5.436 -5.862 -12.715 1.00 92.38 110 LYS A N 1
ATOM 894 C CA . LYS A 1 110 ? -4.652 -5.990 -13.958 1.00 92.38 110 LYS A CA 1
ATOM 895 C C . LYS A 1 110 ? -3.489 -6.971 -13.796 1.00 92.38 110 LYS A C 1
ATOM 897 O O . LYS A 1 110 ? -3.240 -7.778 -14.683 1.00 92.38 110 LYS A O 1
ATOM 902 N N . THR A 1 111 ? -2.795 -6.947 -12.658 1.00 91.75 111 THR A N 1
ATOM 903 C CA . THR A 1 111 ? -1.688 -7.880 -12.378 1.00 91.75 111 THR A CA 1
ATOM 904 C C . THR A 1 111 ? -2.168 -9.339 -12.325 1.00 91.75 111 THR A C 1
ATOM 906 O O . THR A 1 111 ? -1.512 -10.218 -12.884 1.00 91.75 111 THR A O 1
ATOM 909 N N . ILE A 1 112 ? -3.329 -9.607 -11.714 1.00 92.94 112 ILE A N 1
ATOM 910 C CA . ILE A 1 112 ? -3.940 -10.950 -11.670 1.00 92.94 112 ILE A CA 1
ATOM 911 C C . ILE A 1 112 ? -4.386 -11.408 -13.059 1.00 92.94 112 ILE A C 1
ATOM 913 O O . ILE A 1 112 ? -4.130 -12.552 -13.430 1.00 92.94 112 ILE A O 1
ATOM 917 N N . GLU A 1 113 ? -5.011 -10.529 -13.842 1.00 91.12 113 GLU A N 1
ATOM 918 C CA . GLU A 1 113 ? -5.471 -10.836 -15.205 1.00 91.12 113 GLU A CA 1
ATOM 919 C C . GLU A 1 113 ? -4.322 -11.277 -16.119 1.00 91.12 113 GLU A C 1
ATOM 921 O O . GLU A 1 113 ? -4.512 -12.117 -16.999 1.00 91.12 113 GLU A O 1
ATOM 926 N N . ARG A 1 114 ? -3.106 -10.767 -15.883 1.00 86.50 114 ARG A N 1
ATOM 927 C CA . ARG A 1 114 ? -1.899 -11.189 -16.612 1.00 86.50 114 ARG A CA 1
ATOM 928 C C . ARG A 1 114 ? -1.337 -12.536 -16.174 1.00 86.50 114 ARG A C 1
ATOM 930 O O . ARG A 1 114 ? -0.453 -13.052 -16.851 1.00 86.50 114 ARG A O 1
ATOM 937 N N . ASN A 1 115 ? -1.856 -13.117 -15.093 1.00 79.38 115 ASN A N 1
ATOM 938 C CA . ASN A 1 115 ? -1.484 -14.438 -14.586 1.00 79.38 115 ASN A CA 1
ATOM 939 C C . ASN A 1 115 ? 0.044 -14.607 -14.450 1.00 79.38 115 ASN A C 1
ATOM 941 O O . ASN A 1 115 ? 0.641 -15.593 -14.887 1.00 79.38 115 ASN A O 1
ATOM 945 N N . CYS A 1 116 ? 0.679 -13.571 -13.897 1.00 82.06 116 CYS A N 1
ATOM 946 C CA . CYS A 1 116 ? 2.124 -13.454 -13.767 1.00 82.06 116 CYS A CA 1
ATOM 947 C C . CYS A 1 116 ? 2.619 -13.884 -12.378 1.00 82.06 116 CYS A C 1
ATOM 949 O O . CYS A 1 116 ? 1.840 -14.213 -11.480 1.00 82.06 116 CYS A O 1
ATOM 951 N N . SER A 1 117 ? 3.937 -13.822 -12.172 1.00 84.44 117 SER A N 1
ATOM 952 C CA . SER A 1 117 ? 4.593 -14.185 -10.904 1.00 84.44 117 SER A CA 1
ATOM 953 C C . SER A 1 117 ? 4.084 -13.406 -9.674 1.00 84.44 117 SER A C 1
ATOM 955 O O . SER A 1 117 ? 4.236 -13.864 -8.542 1.00 84.44 117 SER A O 1
ATOM 957 N N . TYR A 1 118 ? 3.429 -12.261 -9.886 1.00 86.38 118 TYR A N 1
ATOM 958 C CA . TYR A 1 118 ? 2.879 -11.394 -8.842 1.00 86.38 118 TYR A CA 1
ATOM 959 C C . TYR A 1 118 ? 1.387 -11.610 -8.556 1.00 86.38 118 TYR A C 1
ATOM 961 O O . TYR A 1 118 ? 0.853 -10.955 -7.656 1.00 86.38 118 TYR A O 1
ATOM 969 N N . ALA A 1 119 ? 0.702 -12.510 -9.270 1.00 89.00 119 ALA A N 1
ATOM 970 C CA . ALA A 1 119 ? -0.743 -12.709 -9.130 1.00 89.00 119 ALA A CA 1
ATOM 971 C C . ALA A 1 119 ? -1.145 -13.105 -7.697 1.00 89.00 119 ALA A C 1
ATOM 973 O O . ALA A 1 119 ? -2.014 -12.467 -7.108 1.00 89.00 119 ALA A O 1
ATOM 974 N N . GLU A 1 120 ? -0.452 -14.071 -7.081 1.00 90.25 120 GLU A N 1
ATOM 975 C CA . GLU A 1 120 ? -0.748 -14.506 -5.704 1.00 90.25 120 GLU A CA 1
ATOM 976 C C . GLU A 1 120 ? -0.548 -13.371 -4.683 1.00 90.25 120 GLU A C 1
ATOM 978 O O . GLU A 1 120 ? -1.325 -13.202 -3.741 1.00 90.25 120 GLU A O 1
ATOM 983 N N . ARG A 1 121 ? 0.496 -12.556 -4.868 1.00 90.31 121 ARG A N 1
ATOM 984 C CA . ARG A 1 121 ? 0.777 -11.418 -3.984 1.00 90.31 121 ARG A CA 1
ATOM 985 C C . ARG A 1 121 ? -0.263 -10.309 -4.150 1.00 90.31 121 ARG A C 1
ATOM 987 O O . ARG A 1 121 ? -0.693 -9.731 -3.154 1.00 90.31 121 ARG A O 1
ATOM 994 N N . SER A 1 122 ? -0.685 -10.056 -5.385 1.00 92.69 122 SER A N 1
ATOM 995 C CA . SER A 1 122 ? -1.737 -9.089 -5.717 1.00 92.69 122 SER A CA 1
ATOM 996 C C . SER A 1 122 ? -3.087 -9.509 -5.139 1.00 92.69 122 SER A C 1
ATOM 998 O O . SER A 1 122 ? -3.796 -8.680 -4.576 1.00 92.69 122 SER A O 1
ATOM 1000 N N . ASP A 1 123 ? -3.410 -10.803 -5.186 1.00 94.12 123 ASP A N 1
ATOM 1001 C CA . ASP A 1 123 ? -4.650 -11.341 -4.621 1.00 94.12 123 ASP A CA 1
ATOM 1002 C C . ASP A 1 123 ? -4.710 -11.153 -3.097 1.00 94.12 123 ASP A C 1
ATOM 1004 O O . ASP A 1 123 ? -5.697 -10.647 -2.558 1.00 94.12 123 ASP A O 1
ATOM 1008 N N . LYS A 1 124 ? -3.597 -11.415 -2.396 1.00 92.88 124 LYS A N 1
ATOM 1009 C CA . LYS A 1 124 ? -3.473 -11.125 -0.955 1.00 92.88 124 LYS A CA 1
ATOM 1010 C C . LYS A 1 124 ? -3.697 -9.643 -0.644 1.00 92.88 124 LYS A C 1
ATOM 1012 O O . LYS A 1 124 ? -4.397 -9.321 0.317 1.00 92.88 124 LYS A O 1
ATOM 1017 N N . ARG A 1 125 ? -3.142 -8.735 -1.457 1.00 93.12 125 ARG A N 1
ATOM 1018 C CA . ARG A 1 125 ? -3.348 -7.285 -1.299 1.00 93.12 125 ARG A CA 1
ATOM 1019 C C . ARG A 1 125 ? -4.797 -6.877 -1.546 1.00 93.12 125 ARG A C 1
ATOM 1021 O O . ARG A 1 125 ? -5.349 -6.126 -0.747 1.00 93.12 125 ARG A O 1
ATOM 1028 N N . ILE A 1 126 ? -5.444 -7.409 -2.580 1.00 94.69 126 ILE A N 1
ATOM 1029 C CA . ILE A 1 126 ? -6.868 -7.162 -2.848 1.00 94.69 126 ILE A CA 1
ATOM 1030 C C . ILE A 1 126 ? -7.735 -7.644 -1.682 1.00 94.69 126 ILE A C 1
ATOM 1032 O O . ILE A 1 126 ? -8.614 -6.910 -1.225 1.00 94.69 126 ILE A O 1
ATOM 1036 N N . ALA A 1 127 ? -7.489 -8.854 -1.174 1.00 92.44 127 ALA A N 1
ATOM 1037 C CA . ALA A 1 127 ? -8.212 -9.393 -0.026 1.00 92.44 127 ALA A CA 1
ATOM 1038 C C . ALA A 1 127 ? -8.054 -8.498 1.214 1.00 92.44 127 ALA A C 1
ATOM 1040 O O . ALA A 1 127 ? -9.024 -8.241 1.929 1.00 92.44 127 ALA A O 1
ATOM 1041 N N . PHE A 1 128 ? -6.849 -7.973 1.431 1.00 90.94 128 PHE A N 1
ATOM 1042 C CA . PHE A 1 128 ? -6.558 -7.051 2.519 1.00 90.94 128 PHE A CA 1
ATOM 1043 C C . PHE A 1 128 ? -7.295 -5.712 2.375 1.00 90.94 128 PHE A C 1
ATOM 1045 O O . PHE A 1 128 ? -7.979 -5.292 3.306 1.00 90.94 128 PHE A O 1
ATOM 1052 N N . VAL A 1 129 ? -7.249 -5.078 1.199 1.00 90.69 129 VAL A N 1
ATOM 1053 C CA . VAL A 1 129 ? -7.995 -3.833 0.940 1.00 90.69 129 VAL A CA 1
ATOM 1054 C C . VAL A 1 129 ? -9.497 -4.043 1.140 1.00 90.69 129 VAL A C 1
ATOM 1056 O O . VAL A 1 129 ? -10.152 -3.237 1.798 1.00 90.69 129 VAL A O 1
ATOM 1059 N N . LYS A 1 130 ? -10.052 -5.158 0.649 1.00 89.75 130 LYS A N 1
ATOM 1060 C CA . LYS A 1 130 ? -11.466 -5.512 0.861 1.00 89.75 130 LYS A CA 1
ATOM 1061 C C . LYS A 1 130 ? -11.804 -5.700 2.342 1.00 89.75 130 LYS A C 1
ATOM 1063 O O . LYS A 1 130 ? -12.890 -5.310 2.767 1.00 89.75 130 LYS A O 1
ATOM 1068 N N . LYS A 1 131 ? -10.895 -6.282 3.135 1.00 88.25 131 LYS A N 1
ATOM 1069 C CA . LYS A 1 131 ? -11.054 -6.414 4.593 1.00 88.25 131 LYS A CA 1
ATOM 1070 C C . LYS A 1 131 ? -11.132 -5.042 5.262 1.00 88.25 131 LYS A C 1
ATOM 1072 O O . LYS A 1 131 ? -12.009 -4.854 6.100 1.00 88.25 131 LYS A O 1
ATOM 1077 N N . ILE A 1 132 ? -10.263 -4.103 4.883 1.00 87.12 132 ILE A N 1
ATOM 1078 C CA . ILE A 1 132 ? -10.290 -2.737 5.421 1.00 87.12 132 ILE A CA 1
ATOM 1079 C C . ILE A 1 132 ? -11.576 -2.019 5.009 1.00 87.12 132 ILE A C 1
ATOM 1081 O O . ILE A 1 132 ? -12.265 -1.475 5.865 1.00 87.12 132 ILE A O 1
ATOM 1085 N N . ALA A 1 133 ? -11.951 -2.088 3.729 1.00 85.75 133 ALA A N 1
ATOM 1086 C CA . ALA A 1 133 ? -13.185 -1.482 3.234 1.00 85.75 133 ALA A CA 1
ATOM 1087 C C . ALA A 1 133 ? -14.418 -2.005 3.987 1.00 85.75 133 ALA A C 1
ATOM 1089 O O . ALA A 1 133 ? -15.277 -1.226 4.374 1.00 85.75 133 ALA A O 1
ATOM 1090 N N . LYS A 1 134 ? -14.472 -3.314 4.270 1.00 83.81 134 LYS A N 1
ATOM 1091 C CA . LYS A 1 134 ? -15.541 -3.924 5.073 1.00 83.81 134 LYS A CA 1
ATOM 1092 C C . LYS A 1 134 ? -15.537 -3.473 6.539 1.00 83.81 134 LYS A C 1
ATOM 1094 O O . LYS A 1 134 ? -16.583 -3.509 7.1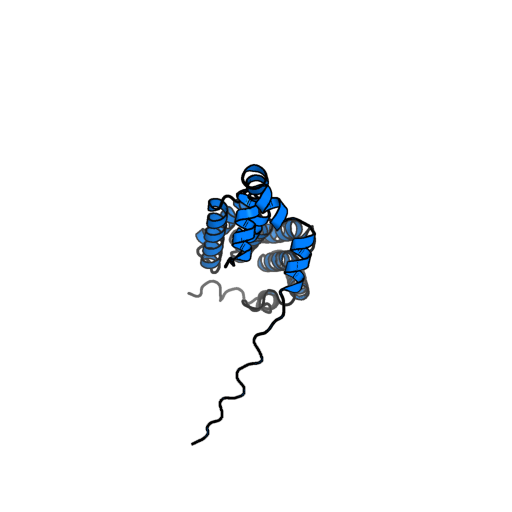77 1.00 83.81 134 LYS A O 1
ATOM 1099 N N . ALA A 1 135 ? -14.375 -3.136 7.095 1.00 85.44 135 ALA A N 1
ATOM 1100 C CA . ALA A 1 135 ? -14.270 -2.685 8.479 1.00 85.44 135 ALA A CA 1
ATOM 1101 C C . ALA A 1 135 ? -14.829 -1.267 8.684 1.00 85.44 135 ALA A C 1
ATOM 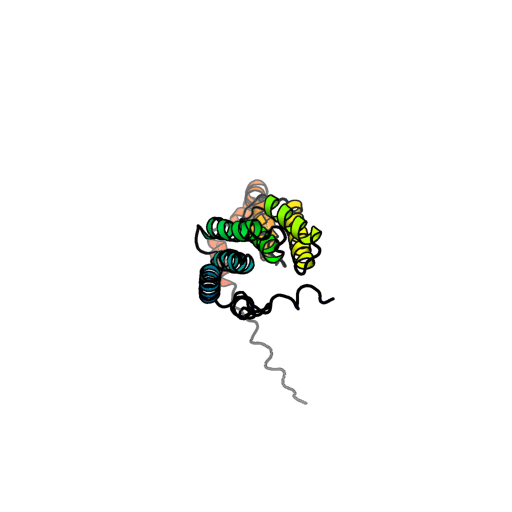1103 O O . ALA A 1 135 ? -15.118 -0.921 9.824 1.00 85.44 135 ALA A O 1
ATOM 1104 N N . GLU A 1 136 ? -14.971 -0.486 7.604 1.00 85.56 136 GLU A N 1
ATOM 1105 C CA . GLU A 1 136 ? -15.470 0.898 7.591 1.00 85.56 136 GLU A CA 1
ATOM 1106 C C . GLU A 1 136 ? -14.939 1.758 8.759 1.00 85.56 136 GLU A C 1
ATOM 1108 O O . GLU A 1 136 ? -15.732 2.302 9.531 1.00 85.56 136 GLU A O 1
ATOM 1113 N N . PRO A 1 137 ? -13.607 1.881 8.941 1.00 87.88 137 PRO A N 1
ATOM 1114 C CA . PRO A 1 137 ? -13.071 2.597 10.090 1.00 87.88 137 PRO A CA 1
ATOM 1115 C C . PRO A 1 137 ? -13.430 4.084 10.009 1.00 87.88 137 PRO A C 1
ATOM 1117 O O . PRO A 1 137 ? -13.163 4.738 8.994 1.00 87.88 137 PRO A O 1
ATOM 1120 N N . LEU A 1 138 ? -14.016 4.636 11.075 1.00 86.38 138 LEU A N 1
ATOM 1121 C CA . LEU A 1 138 ? -14.406 6.047 11.113 1.00 86.38 138 LEU A CA 1
ATOM 1122 C C . LEU A 1 138 ? -13.271 6.950 11.601 1.00 86.38 138 LEU A C 1
ATOM 1124 O O . LEU A 1 138 ? -13.334 8.165 11.409 1.00 86.38 138 LEU A O 1
ATOM 1128 N N . THR A 1 139 ? -12.262 6.379 12.263 1.00 87.38 139 THR A N 1
ATOM 1129 C CA . THR A 1 139 ? -11.149 7.123 12.859 1.00 87.38 139 THR A CA 1
ATOM 1130 C C . THR A 1 139 ? -9.805 6.713 12.267 1.00 87.38 139 THR A C 1
ATOM 1132 O O . THR A 1 139 ? -9.609 5.562 11.879 1.00 87.38 139 THR A O 1
ATOM 1135 N N . ASP A 1 140 ? -8.834 7.629 12.270 1.00 84.62 140 ASP A N 1
ATOM 1136 C CA . ASP A 1 140 ? -7.461 7.353 11.816 1.00 84.62 140 ASP A CA 1
ATOM 1137 C C . ASP A 1 140 ? -6.824 6.179 12.581 1.00 84.62 140 ASP A C 1
ATOM 1139 O O . ASP A 1 140 ? -6.080 5.379 12.018 1.00 84.62 140 ASP A O 1
ATOM 1143 N N . LYS A 1 141 ? -7.152 6.030 13.874 1.00 87.38 141 LYS A N 1
ATOM 1144 C CA . LYS A 1 141 ? -6.724 4.878 14.681 1.00 87.38 141 LYS A CA 1
ATOM 1145 C C . LYS A 1 141 ? -7.390 3.581 14.244 1.00 87.38 141 LYS A C 1
ATOM 1147 O O . LYS A 1 141 ? -6.740 2.538 14.269 1.00 87.38 141 LYS A O 1
ATOM 1152 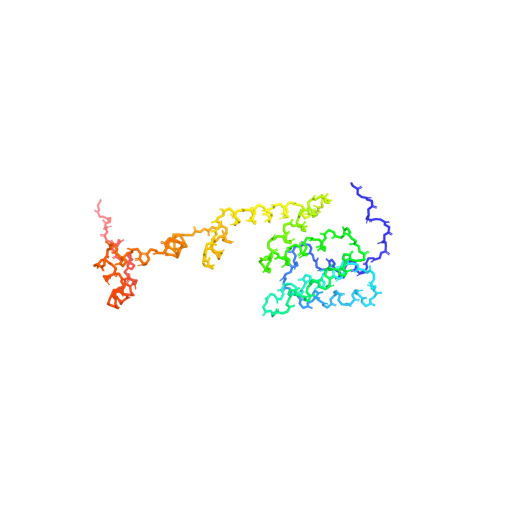N N . GLY A 1 142 ? -8.649 3.643 13.824 1.00 87.44 142 GLY A N 1
ATOM 1153 C CA . GLY A 1 142 ? -9.338 2.533 13.181 1.00 87.44 142 GLY A CA 1
ATOM 1154 C C . GLY A 1 142 ? -8.609 2.057 11.929 1.00 87.44 142 GLY A C 1
ATOM 1155 O O . GLY A 1 142 ? -8.357 0.860 11.804 1.00 87.44 142 GLY A O 1
ATOM 1156 N N . TRP A 1 143 ? -8.195 2.984 11.060 1.00 85.94 143 TRP A N 1
ATOM 1157 C CA . TRP A 1 143 ? -7.392 2.681 9.869 1.00 85.94 143 TRP A CA 1
ATOM 1158 C C . TRP A 1 143 ? -6.040 2.053 10.227 1.00 85.94 143 TRP A C 1
ATOM 1160 O O . TRP A 1 143 ? -5.731 0.964 9.748 1.00 85.94 143 TRP A O 1
ATOM 1170 N N . GLU A 1 144 ? -5.287 2.665 11.147 1.00 85.56 144 GLU A N 1
ATOM 1171 C CA . GLU A 1 144 ? -3.984 2.151 11.607 1.00 85.56 144 GLU A CA 1
ATOM 1172 C C . GLU A 1 144 ? -4.084 0.714 12.149 1.00 85.56 144 GLU A C 1
ATOM 1174 O O . GLU A 1 144 ? -3.201 -0.119 11.944 1.00 85.56 144 GLU A O 1
ATOM 1179 N N . ILE A 1 145 ? -5.161 0.405 12.873 1.00 87.44 145 ILE A N 1
ATOM 1180 C CA . ILE A 1 145 ? -5.365 -0.917 13.467 1.00 87.44 145 ILE A CA 1
ATOM 1181 C C . ILE A 1 145 ? -5.902 -1.916 12.436 1.00 87.44 145 ILE A C 1
ATOM 1183 O O . ILE A 1 145 ? -5.509 -3.083 12.474 1.00 87.44 145 ILE A O 1
ATOM 1187 N N . ALA A 1 146 ? -6.757 -1.482 11.506 1.00 86.88 146 ALA A N 1
ATOM 1188 C CA . ALA A 1 146 ? -7.255 -2.320 10.416 1.00 86.88 146 ALA A CA 1
ATOM 1189 C C . ALA A 1 146 ? -6.120 -2.816 9.505 1.00 86.88 146 ALA A C 1
ATOM 1191 O O . ALA A 1 146 ? -6.218 -3.916 8.954 1.00 86.88 146 ALA A O 1
ATOM 1192 N N . GLU A 1 147 ? -5.033 -2.045 9.408 1.00 84.62 147 GLU A N 1
ATOM 1193 C CA . GLU A 1 147 ? -3.833 -2.410 8.658 1.00 84.62 147 GLU A CA 1
ATOM 1194 C C . GLU A 1 147 ? -2.942 -3.459 9.354 1.00 84.62 147 GLU A C 1
ATOM 1196 O O . GLU A 1 147 ? -2.025 -4.008 8.741 1.00 84.62 147 GLU A O 1
ATOM 1201 N N . LYS A 1 148 ? -3.190 -3.789 10.626 1.00 84.44 148 LYS A N 1
ATOM 1202 C CA . LYS A 1 148 ? -2.380 -4.779 11.349 1.00 84.44 148 LYS A CA 1
ATOM 1203 C C . LYS A 1 148 ? -2.821 -6.207 11.021 1.00 84.44 148 LYS A C 1
ATOM 1205 O O . LYS A 1 148 ? -4.006 -6.546 11.072 1.00 84.44 148 LYS A O 1
ATOM 1210 N N . ASP A 1 149 ? -1.841 -7.084 10.794 1.00 78.62 149 ASP A N 1
ATOM 1211 C CA . ASP A 1 149 ? -2.080 -8.524 10.616 1.00 78.62 149 ASP A CA 1
ATOM 1212 C C . ASP A 1 149 ? -2.706 -9.157 11.865 1.00 78.62 149 ASP A C 1
ATOM 1214 O O . ASP A 1 149 ? -3.618 -9.977 11.770 1.00 78.62 149 ASP A O 1
ATOM 1218 N N . ASN A 1 150 ? -2.236 -8.742 13.045 1.00 85.00 150 ASN A N 1
ATOM 1219 C CA . ASN A 1 150 ? -2.736 -9.187 14.338 1.00 85.00 150 ASN A CA 1
ATOM 1220 C C . ASN A 1 150 ? -2.976 -7.979 15.243 1.00 85.00 150 ASN A C 1
ATOM 1222 O O . ASN A 1 150 ? -2.089 -7.143 15.415 1.00 85.00 150 ASN A O 1
ATOM 1226 N N . ILE A 1 151 ? -4.153 -7.927 15.864 1.00 88.06 151 ILE A N 1
ATOM 1227 C CA . ILE A 1 151 ? -4.501 -6.911 16.859 1.00 88.06 151 ILE A CA 1
ATOM 1228 C C . ILE A 1 151 ? -4.409 -7.518 18.256 1.00 88.06 151 ILE A C 1
ATOM 1230 O O . ILE A 1 151 ? -4.848 -8.646 18.494 1.00 88.06 151 ILE A O 1
ATOM 1234 N N . ASN A 1 152 ? -3.817 -6.790 19.195 1.00 91.94 152 ASN A N 1
ATOM 1235 C CA . ASN A 1 152 ? -3.753 -7.215 20.588 1.00 91.94 152 ASN A CA 1
ATOM 1236 C C . ASN A 1 152 ? -4.893 -6.580 21.410 1.00 91.94 152 ASN A C 1
ATOM 1238 O O . ASN A 1 152 ? -5.706 -5.800 20.914 1.00 91.94 152 ASN A O 1
ATOM 1242 N N . ARG A 1 153 ? -4.964 -6.914 22.706 1.00 92.25 153 ARG A N 1
ATOM 1243 C CA . ARG A 1 153 ? -6.002 -6.367 23.598 1.00 92.25 153 ARG A CA 1
ATOM 1244 C C . ARG A 1 153 ? -5.948 -4.842 23.717 1.00 92.25 153 ARG A C 1
ATOM 1246 O O . ARG A 1 153 ? -6.991 -4.231 23.906 1.00 92.25 153 ARG A O 1
ATOM 1253 N N . ALA A 1 154 ? -4.767 -4.233 23.622 1.00 90.06 154 ALA A N 1
ATOM 1254 C CA . ALA A 1 154 ? -4.640 -2.781 23.663 1.00 90.06 154 ALA A CA 1
ATOM 1255 C C . ALA A 1 154 ? -5.189 -2.141 22.381 1.00 90.06 154 ALA A C 1
ATOM 1257 O O . ALA A 1 154 ? -5.942 -1.179 22.484 1.00 90.06 154 ALA A O 1
ATOM 1258 N N . ASP A 1 155 ? -4.896 -2.713 21.209 1.00 90.00 155 ASP A N 1
ATOM 1259 C CA . ASP A 1 155 ? -5.473 -2.260 19.936 1.00 90.00 155 ASP A CA 1
ATOM 1260 C C . ASP A 1 155 ? -7.009 -2.351 19.973 1.00 90.00 155 ASP A C 1
ATOM 1262 O O . ASP A 1 155 ? -7.700 -1.390 19.644 1.00 90.00 155 ASP A O 1
ATOM 1266 N N . LEU A 1 156 ? -7.558 -3.465 20.476 1.00 90.81 156 LEU A N 1
ATOM 1267 C CA . LEU A 1 156 ? -9.007 -3.614 20.651 1.00 90.81 156 LEU A CA 1
ATOM 1268 C C . LEU A 1 156 ? -9.591 -2.547 21.591 1.00 90.81 156 LEU A C 1
ATOM 1270 O O . LEU A 1 156 ? -10.639 -1.976 21.299 1.00 90.81 156 LEU A O 1
ATOM 1274 N N . CYS A 1 157 ? -8.924 -2.257 22.711 1.00 91.06 157 CYS A N 1
ATOM 1275 C CA . CYS A 1 157 ? -9.355 -1.191 23.615 1.00 91.06 157 CYS A CA 1
ATOM 1276 C C . CYS A 1 157 ? -9.349 0.182 22.928 1.00 91.06 157 CYS A C 1
ATOM 1278 O O . CYS A 1 157 ? -10.290 0.947 23.126 1.00 91.06 157 CYS A O 1
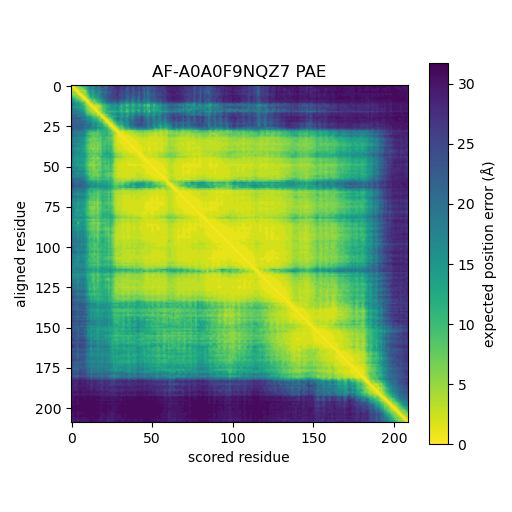ATOM 1280 N N . ILE A 1 158 ? -8.324 0.489 22.126 1.00 90.50 158 ILE A N 1
ATOM 1281 C CA . ILE A 1 158 ? -8.243 1.744 21.365 1.00 90.50 158 ILE A CA 1
ATOM 1282 C C . ILE A 1 158 ? -9.408 1.834 20.377 1.00 90.50 158 ILE A C 1
ATOM 1284 O O . ILE A 1 158 ? -10.110 2.842 20.389 1.00 90.50 158 ILE A O 1
ATOM 1288 N N . LEU A 1 159 ? -9.676 0.772 19.606 1.00 90.88 159 LEU A N 1
ATOM 1289 C CA . LEU A 1 159 ? -10.8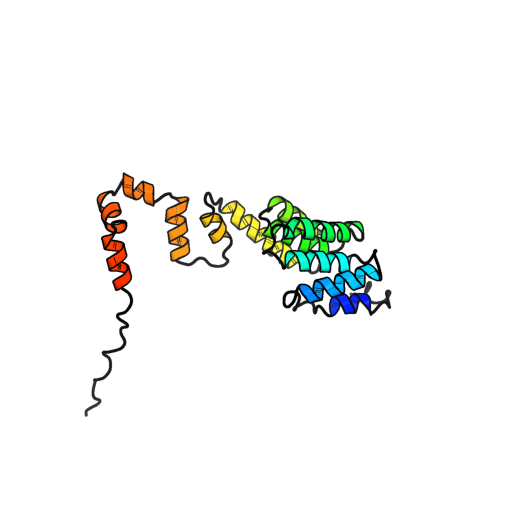24 0.718 18.693 1.00 90.88 159 LEU A CA 1
ATOM 1290 C C . LEU A 1 159 ? -12.135 1.016 19.419 1.00 90.88 159 LEU A C 1
ATOM 1292 O O . LEU A 1 159 ? -12.893 1.881 18.996 1.00 90.88 159 LEU A O 1
ATOM 1296 N N . LEU A 1 160 ? -12.393 0.338 20.540 1.00 89.56 160 LEU A N 1
ATOM 1297 C CA . LEU A 1 160 ? -13.613 0.556 21.313 1.00 89.56 160 LEU A CA 1
ATOM 1298 C C . LEU A 1 160 ? -13.712 2.002 21.814 1.00 89.56 160 LEU A C 1
ATOM 1300 O O . LEU A 1 160 ? -14.788 2.590 21.777 1.00 89.56 160 LEU A O 1
ATOM 1304 N N . ILE A 1 161 ? -12.610 2.586 22.286 1.00 88.88 161 ILE A N 1
ATOM 1305 C CA . ILE A 1 161 ? -12.605 3.957 22.805 1.00 88.88 161 ILE A CA 1
ATOM 1306 C C . ILE A 1 161 ? -12.881 4.978 21.699 1.00 88.88 161 ILE A C 1
ATOM 1308 O O . ILE A 1 161 ? -13.733 5.850 21.903 1.00 88.88 161 ILE A O 1
ATOM 1312 N N . GLU A 1 162 ? -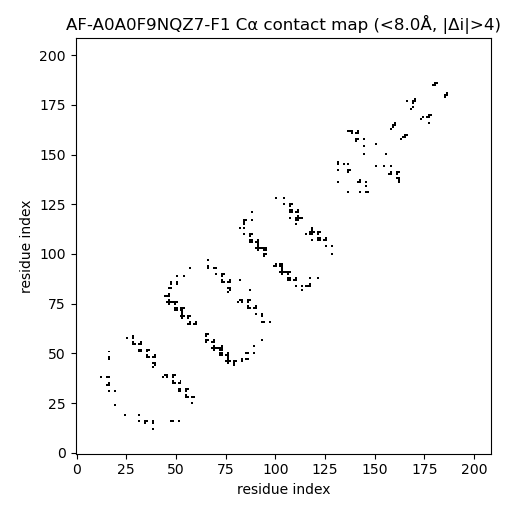12.181 4.862 20.572 1.00 89.44 162 GLU A N 1
ATOM 1313 C CA . GLU A 1 162 ? -12.220 5.818 19.461 1.00 89.44 162 GLU A CA 1
ATOM 1314 C C . GLU A 1 162 ? -13.495 5.655 18.617 1.00 89.44 162 GLU A C 1
ATOM 1316 O O . GLU A 1 162 ? -14.292 6.590 18.518 1.00 89.44 162 GLU A O 1
ATOM 1321 N N . GLU A 1 163 ? -13.761 4.454 18.093 1.00 89.12 163 GLU A N 1
ATOM 1322 C CA . GLU A 1 163 ? -14.863 4.197 17.149 1.00 89.12 163 GLU A CA 1
ATOM 1323 C C . GLU A 1 163 ? -16.242 4.306 17.822 1.00 89.12 163 GLU A C 1
ATOM 1325 O O . GLU A 1 163 ? -17.164 4.917 17.280 1.00 89.12 163 GLU A O 1
ATOM 1330 N N . LEU A 1 164 ? -16.395 3.784 19.049 1.00 90.44 164 LEU A N 1
ATOM 1331 C CA . LEU A 1 164 ? -17.660 3.882 19.800 1.00 90.44 164 LEU A CA 1
ATOM 1332 C C . LEU A 1 164 ? -17.759 5.152 20.650 1.00 90.44 164 LEU A C 1
ATOM 1334 O O . LEU A 1 164 ? -18.750 5.347 21.360 1.00 90.44 164 LEU A O 1
ATOM 1338 N N . LYS A 1 165 ? -16.736 6.015 20.622 1.00 88.88 165 LYS A N 1
ATOM 1339 C CA . LYS A 1 165 ? -16.677 7.251 21.416 1.00 88.88 165 LYS A CA 1
ATOM 1340 C C . LYS A 1 165 ? -16.933 6.985 22.908 1.00 88.88 165 LYS A C 1
ATOM 1342 O O . LYS A 1 165 ? -17.622 7.765 23.579 1.00 88.88 165 LYS A O 1
ATOM 1347 N N . LEU A 1 166 ? -16.388 5.887 23.452 1.00 87.12 166 LEU A N 1
ATOM 1348 C CA . LEU A 1 166 ? -16.689 5.430 24.820 1.00 87.12 166 LEU A CA 1
ATOM 1349 C C . LEU A 1 166 ? -16.360 6.475 25.879 1.00 87.12 166 LEU A C 1
ATOM 1351 O O . LEU A 1 166 ? -17.047 6.538 26.892 1.00 87.12 166 LEU A O 1
ATOM 1355 N N . LYS A 1 167 ? -15.354 7.323 25.648 1.00 85.00 167 LYS A N 1
ATOM 1356 C CA . LYS A 1 167 ? -15.030 8.434 26.551 1.00 85.00 167 LYS A CA 1
ATOM 1357 C C . LYS A 1 167 ? -16.249 9.336 26.786 1.00 85.00 167 LYS A C 1
ATOM 1359 O O . LYS A 1 167 ? -16.580 9.648 27.929 1.00 85.00 167 LYS A O 1
ATOM 1364 N N . ASN A 1 168 ? -16.961 9.681 25.713 1.00 87.31 168 ASN A N 1
ATOM 1365 C CA . ASN A 1 168 ? -18.155 10.524 25.765 1.00 87.31 168 ASN A CA 1
ATOM 1366 C C . ASN A 1 168 ? -19.336 9.775 26.395 1.00 87.31 168 ASN A C 1
ATOM 1368 O O . ASN A 1 168 ? -20.082 10.346 27.191 1.00 87.31 168 ASN A O 1
ATOM 1372 N N . LEU A 1 169 ? -19.491 8.487 26.072 1.00 88.62 169 LEU A N 1
ATOM 1373 C CA . LEU A 1 169 ? -20.546 7.646 26.642 1.00 88.62 169 LEU A CA 1
ATOM 1374 C C . LEU A 1 169 ? -20.361 7.435 28.151 1.00 88.62 169 LEU A C 1
ATOM 1376 O O . LEU A 1 169 ? -21.327 7.558 28.901 1.00 88.62 169 LEU A O 1
ATOM 1380 N N . LEU A 1 170 ? -19.135 7.182 28.611 1.00 89.44 170 LEU A N 1
ATOM 1381 C CA . LEU A 1 170 ? -18.806 7.044 30.031 1.00 89.44 170 LEU A CA 1
ATOM 1382 C C . LEU A 1 170 ? -19.059 8.346 30.782 1.00 89.44 170 LEU A C 1
ATOM 1384 O O . LEU A 1 170 ? -19.696 8.318 31.829 1.00 89.44 170 LEU A O 1
ATOM 1388 N N . HIS A 1 171 ? -18.635 9.484 30.229 1.00 87.19 171 HIS A N 1
ATOM 1389 C CA . HIS A 1 171 ? -18.930 10.785 30.826 1.00 87.19 171 HIS A CA 1
ATOM 1390 C C . HIS A 1 171 ? -20.445 11.019 30.964 1.00 87.19 171 HIS A C 1
ATOM 1392 O O . HIS A 1 171 ? -20.909 11.482 32.002 1.00 87.19 171 HIS A O 1
ATOM 1398 N N . ARG A 1 172 ? -21.232 10.659 29.939 1.00 91.12 172 ARG A N 1
ATOM 1399 C CA . ARG A 1 172 ? -22.688 10.865 29.920 1.00 91.12 172 ARG A CA 1
ATOM 1400 C C . ARG A 1 172 ? -23.458 9.925 30.851 1.00 91.12 172 ARG A C 1
ATOM 1402 O O . ARG A 1 172 ? -24.368 10.373 31.537 1.00 91.12 172 ARG A O 1
ATOM 1409 N N . TYR A 1 173 ? -23.145 8.631 30.836 1.00 92.94 173 TYR A N 1
ATOM 1410 C CA . TYR A 1 173 ? -23.952 7.602 31.509 1.00 92.94 173 TYR A CA 1
ATOM 1411 C C . TYR A 1 173 ? -23.346 7.098 32.827 1.00 92.94 173 TYR A C 1
ATOM 1413 O O . TYR A 1 173 ? -24.054 6.493 33.634 1.00 92.94 173 TYR A O 1
ATOM 1421 N N . ARG A 1 174 ? -22.041 7.305 33.052 1.00 91.38 174 ARG A N 1
ATOM 1422 C CA . ARG A 1 174 ? -21.289 6.826 34.227 1.00 91.38 174 ARG A CA 1
ATOM 1423 C C . ARG A 1 174 ? -20.272 7.879 34.726 1.00 91.38 174 ARG A C 1
ATOM 1425 O O . ARG A 1 174 ? -19.083 7.566 34.844 1.00 91.38 174 ARG A O 1
ATOM 1432 N N . PRO A 1 175 ? -20.706 9.110 35.060 1.00 87.56 175 PRO A N 1
ATOM 1433 C CA . PRO A 1 175 ? -19.805 10.225 35.371 1.00 87.56 175 PRO A CA 1
ATOM 1434 C C . PRO A 1 175 ? -18.875 9.958 36.566 1.00 87.56 175 PRO A C 1
ATOM 1436 O O . PRO A 1 175 ? -17.710 10.341 36.526 1.00 87.56 175 PRO A O 1
ATOM 1439 N N . GLU A 1 176 ? -19.329 9.239 37.597 1.00 87.44 176 GLU A N 1
ATOM 1440 C CA . GLU A 1 176 ? -18.482 8.887 38.750 1.00 87.44 176 GLU A CA 1
ATOM 1441 C C . GLU A 1 176 ? -17.329 7.940 38.381 1.00 87.44 176 GLU A C 1
ATOM 1443 O O . GLU A 1 176 ? -16.206 8.092 38.862 1.00 87.44 176 GLU A O 1
ATOM 1448 N N . GLN A 1 177 ? -17.597 6.944 37.528 1.00 84.94 177 GLN A N 1
ATOM 1449 C CA . GLN A 1 177 ? -16.569 6.014 37.047 1.00 84.94 177 GLN A CA 1
ATOM 1450 C C . GLN A 1 177 ? -15.613 6.720 36.090 1.00 84.94 177 GLN A C 1
ATOM 1452 O O . GLN A 1 177 ? -14.406 6.500 36.163 1.00 84.94 177 GLN A O 1
ATOM 1457 N N . PHE A 1 178 ? -16.145 7.597 35.235 1.00 85.25 178 PHE A N 1
ATOM 1458 C CA . PHE A 1 178 ? -15.345 8.452 34.370 1.00 85.25 178 PHE A CA 1
ATOM 1459 C C . PHE A 1 178 ? -14.376 9.311 35.190 1.00 85.25 178 PHE A C 1
ATOM 1461 O O . PHE A 1 178 ? -13.175 9.271 34.938 1.00 85.25 178 PHE A O 1
ATOM 1468 N N . ALA A 1 179 ? -14.875 10.015 36.211 1.00 84.25 179 ALA A N 1
ATOM 1469 C CA . ALA A 1 179 ? -14.042 10.819 37.097 1.00 84.25 179 ALA A CA 1
ATOM 1470 C C . ALA A 1 179 ? -12.928 9.965 37.713 1.00 84.25 179 ALA A C 1
ATOM 1472 O O . ALA A 1 179 ? -11.767 10.285 37.523 1.00 84.25 179 ALA A O 1
ATOM 1473 N N . LYS A 1 180 ? -13.239 8.810 38.317 1.00 84.00 180 LYS A N 1
ATOM 1474 C CA . LYS A 1 180 ? -12.221 7.921 38.914 1.00 84.00 180 LYS A CA 1
ATOM 1475 C C . LYS A 1 180 ? -11.148 7.437 37.932 1.00 84.00 180 LYS A C 1
ATOM 1477 O O . LYS A 1 180 ? -10.000 7.293 38.334 1.00 84.00 180 LYS A O 1
ATOM 1482 N N . LEU A 1 181 ? -11.516 7.139 36.685 1.00 77.75 181 LEU A N 1
ATOM 1483 C CA . LEU A 1 181 ? -10.591 6.623 35.666 1.00 77.75 181 LEU A CA 1
ATOM 1484 C C . LEU A 1 181 ? -9.701 7.715 35.062 1.00 77.75 181 LEU A C 1
ATOM 1486 O O . LEU A 1 181 ? -8.561 7.434 34.693 1.00 77.75 181 LEU A O 1
ATOM 1490 N N . PHE A 1 182 ? -10.222 8.937 34.946 1.00 74.75 182 PHE A N 1
ATOM 1491 C CA . PHE A 1 182 ? -9.556 10.049 34.265 1.00 74.75 182 PHE A CA 1
ATOM 1492 C C . PHE A 1 182 ? -9.109 11.175 35.210 1.00 74.75 182 PHE A C 1
ATOM 1494 O O . PHE A 1 182 ? -8.586 12.186 34.738 1.00 74.75 182 PHE A O 1
ATOM 1501 N N . ASP A 1 183 ? -9.257 10.999 36.526 1.00 74.00 183 ASP A N 1
ATOM 1502 C CA . ASP A 1 183 ? -8.673 11.896 37.520 1.00 74.00 183 ASP A CA 1
ATOM 1503 C C . ASP A 1 183 ? -7.139 11.822 37.479 1.00 74.00 183 ASP A C 1
ATOM 1505 O O . ASP A 1 183 ? -6.546 10.749 37.281 1.00 74.00 183 ASP A O 1
ATOM 1509 N N . LYS A 1 184 ? -6.473 12.960 37.704 1.00 61.00 184 LYS A N 1
ATOM 1510 C CA . LYS A 1 184 ? -5.002 13.062 37.645 1.00 61.00 184 LYS A CA 1
ATOM 1511 C C . LYS A 1 184 ? -4.319 12.096 38.622 1.00 61.00 184 LYS A C 1
ATOM 1513 O O . LYS A 1 184 ? -3.257 11.559 38.300 1.00 61.00 184 LYS A O 1
ATOM 1518 N N . ASP A 1 185 ? -4.961 11.795 39.748 1.00 57.69 185 ASP A N 1
ATOM 1519 C CA . ASP A 1 185 ? -4.436 10.901 40.786 1.00 57.69 185 ASP A CA 1
ATOM 1520 C C . ASP A 1 185 ? -4.455 9.411 40.401 1.00 57.69 185 ASP A C 1
ATOM 1522 O O . ASP A 1 185 ? -3.594 8.637 40.834 1.00 57.69 185 ASP A O 1
ATOM 1526 N N . PHE A 1 186 ? -5.380 8.978 39.538 1.00 55.16 186 PHE A N 1
ATOM 1527 C CA . PHE A 1 186 ? -5.450 7.581 39.092 1.00 55.16 186 PHE A CA 1
ATOM 1528 C C . PHE A 1 186 ? -4.307 7.226 38.130 1.00 55.16 186 PHE A C 1
ATOM 1530 O O . PHE A 1 186 ? -3.695 6.158 38.235 1.00 55.16 186 PHE A O 1
ATOM 1537 N N . SER A 1 187 ? -3.945 8.167 37.252 1.00 53.31 187 SER A N 1
ATOM 1538 C CA . SER A 1 187 ? -2.794 8.033 36.346 1.00 53.31 187 SER A CA 1
ATOM 1539 C C . SER A 1 187 ? -1.467 7.904 37.109 1.00 53.31 187 SER A C 1
ATOM 1541 O O . SER A 1 187 ? -0.568 7.177 36.680 1.00 53.31 187 SER A O 1
ATOM 1543 N N . ILE A 1 188 ? -1.352 8.568 38.265 1.00 57.12 188 ILE A N 1
ATOM 1544 C CA . ILE A 1 188 ? -0.199 8.467 39.173 1.00 57.12 188 ILE A CA 1
ATOM 1545 C C . ILE A 1 188 ? -0.175 7.092 39.860 1.00 57.12 188 ILE A C 1
ATOM 1547 O O . ILE A 1 188 ? 0.875 6.451 39.903 1.00 57.12 188 ILE A O 1
ATOM 1551 N N . ARG A 1 189 ? -1.328 6.583 40.323 1.00 54.00 189 ARG A N 1
ATOM 1552 C CA . ARG A 1 189 ? -1.426 5.238 40.924 1.00 54.00 189 ARG A CA 1
ATOM 1553 C C . ARG A 1 189 ? -1.032 4.123 39.956 1.00 54.00 189 ARG A C 1
ATOM 1555 O O . ARG A 1 189 ? -0.275 3.248 40.353 1.00 54.00 189 ARG A O 1
ATOM 1562 N N . MET A 1 190 ? -1.472 4.164 38.697 1.00 52.28 190 MET A N 1
ATOM 1563 C CA . MET A 1 190 ? -1.120 3.148 37.688 1.00 52.28 190 MET A CA 1
ATOM 1564 C C . MET A 1 190 ? 0.372 3.146 37.317 1.00 52.28 190 MET A C 1
ATOM 1566 O O . MET A 1 190 ? 0.941 2.077 37.088 1.00 52.28 190 MET A O 1
ATOM 1570 N N . LYS A 1 191 ? 1.039 4.310 37.306 1.00 54.31 191 LYS A N 1
ATOM 1571 C CA . LYS A 1 191 ? 2.502 4.381 37.117 1.00 54.31 191 LYS A CA 1
ATOM 1572 C C . LYS A 1 191 ? 3.273 3.647 38.221 1.00 54.31 191 LYS A C 1
ATOM 1574 O O . LYS A 1 191 ? 4.327 3.089 37.940 1.00 54.31 191 LYS A O 1
ATOM 1579 N N . ASN A 1 192 ? 2.712 3.575 39.428 1.00 48.44 192 ASN A N 1
ATOM 1580 C CA . ASN A 1 192 ? 3.311 2.890 40.576 1.00 48.44 192 ASN A CA 1
ATOM 1581 C C . ASN A 1 192 ? 3.010 1.375 40.628 1.00 48.44 192 ASN A C 1
ATOM 1583 O O . ASN A 1 192 ? 3.465 0.700 41.548 1.00 48.44 192 ASN A O 1
ATOM 1587 N N . VAL A 1 193 ? 2.250 0.823 39.669 1.00 50.47 193 VAL A N 1
ATOM 1588 C CA . VAL A 1 193 ? 1.798 -0.589 39.673 1.00 50.47 193 VAL A CA 1
AT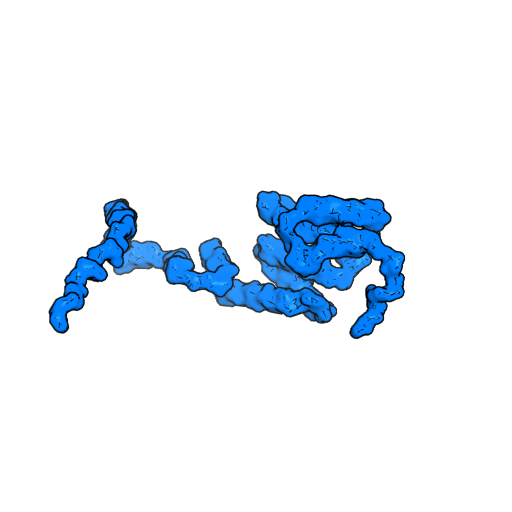OM 1589 C C . VAL A 1 193 ? 2.725 -1.544 38.888 1.00 50.47 193 VAL A C 1
ATOM 1591 O O . VAL A 1 193 ? 2.594 -2.758 39.008 1.00 50.47 193 VAL A O 1
ATOM 1594 N N . LYS A 1 194 ? 3.747 -1.060 38.170 1.00 45.06 194 LYS A N 1
ATOM 1595 C CA . LYS A 1 194 ? 4.888 -1.898 37.725 1.00 45.06 194 LYS A CA 1
ATOM 1596 C C . LYS A 1 194 ? 6.081 -1.520 38.617 1.00 45.06 194 LYS A C 1
ATOM 1598 O O . LYS A 1 194 ? 6.534 -0.393 38.518 1.00 45.06 194 LYS A O 1
ATOM 1603 N N . VAL A 1 195 ? 6.616 -2.317 39.545 1.00 43.97 195 VAL A N 1
ATOM 1604 C CA . VAL A 1 195 ? 7.054 -3.717 39.476 1.00 43.97 195 VAL A CA 1
ATOM 1605 C C . VAL A 1 195 ? 7.007 -4.312 40.898 1.00 43.97 195 VAL A C 1
ATOM 1607 O O . VAL A 1 195 ? 7.852 -3.998 41.729 1.00 43.97 195 VAL A O 1
ATOM 1610 N N . LYS A 1 196 ? 6.058 -5.205 41.190 1.00 39.25 196 LYS A N 1
ATOM 1611 C CA . LYS A 1 196 ? 6.328 -6.335 42.092 1.00 39.25 196 LYS A CA 1
ATOM 1612 C C . LYS A 1 196 ? 6.373 -7.562 41.200 1.00 39.25 196 LYS A C 1
ATOM 1614 O O . LYS A 1 196 ? 5.354 -8.186 40.931 1.00 39.25 196 LYS A O 1
ATOM 1619 N N . SER A 1 197 ? 7.552 -7.828 40.648 1.00 38.81 197 SER A N 1
ATOM 1620 C CA . SER A 1 197 ? 7.874 -9.156 40.150 1.00 38.81 197 SER A CA 1
ATOM 1621 C C . SER A 1 197 ? 7.727 -10.115 41.327 1.00 38.81 197 SER A C 1
ATOM 1623 O O . SER A 1 197 ? 8.422 -9.952 42.327 1.00 38.81 197 SER A O 1
ATOM 1625 N N . GLU A 1 198 ? 6.838 -11.096 41.217 1.00 37.59 198 GLU A N 1
ATOM 1626 C CA . GLU A 1 198 ? 6.834 -12.302 42.053 1.00 37.59 198 GLU A CA 1
ATOM 1627 C C . GLU A 1 198 ? 8.078 -13.150 41.726 1.00 37.59 198 GLU A C 1
ATOM 1629 O O . GLU A 1 198 ? 8.005 -14.262 41.215 1.00 37.59 198 GLU A O 1
ATOM 1634 N N . ILE A 1 199 ? 9.253 -12.581 41.982 1.00 43.97 199 ILE A N 1
ATOM 1635 C CA . ILE A 1 199 ? 10.523 -13.280 42.118 1.00 43.97 199 ILE A CA 1
ATOM 1636 C C . ILE A 1 199 ? 10.922 -12.990 43.556 1.00 43.97 199 ILE A C 1
ATOM 1638 O O . ILE A 1 199 ? 11.479 -11.937 43.826 1.00 43.97 199 ILE A O 1
ATOM 1642 N N . ASP A 1 200 ? 10.455 -13.850 44.456 1.00 42.03 200 ASP A N 1
ATOM 1643 C CA . ASP A 1 200 ? 10.968 -14.119 45.807 1.00 42.03 200 ASP A CA 1
ATOM 1644 C C . ASP A 1 200 ? 9.796 -14.583 46.668 1.00 42.03 200 ASP A C 1
ATOM 1646 O O . ASP A 1 200 ? 9.135 -13.784 47.319 1.00 42.03 200 ASP A O 1
ATOM 1650 N N . ASN A 1 201 ? 9.484 -15.882 46.586 1.00 37.84 201 ASN A N 1
ATOM 1651 C CA . ASN A 1 201 ? 9.019 -16.705 47.716 1.00 37.84 201 ASN A CA 1
ATOM 1652 C C . ASN A 1 201 ? 8.842 -18.181 47.316 1.00 37.84 201 ASN A C 1
ATOM 1654 O O . ASN A 1 201 ? 7.871 -18.831 47.682 1.00 37.84 201 ASN A O 1
ATOM 1658 N N . ASN A 1 202 ? 9.809 -18.745 46.582 1.00 38.34 202 ASN A N 1
ATOM 1659 C CA . ASN A 1 202 ? 9.930 -20.203 46.462 1.00 38.34 202 ASN A CA 1
ATOM 1660 C C . ASN A 1 202 ? 11.383 -20.680 46.633 1.00 38.34 202 ASN A C 1
ATOM 1662 O O . ASN A 1 202 ? 11.898 -21.515 45.895 1.00 38.34 202 ASN A O 1
ATOM 1666 N N . LYS A 1 203 ? 12.055 -20.140 47.655 1.00 49.19 203 LYS A N 1
ATOM 1667 C CA . LYS A 1 203 ? 13.237 -20.751 48.272 1.00 49.19 203 LYS A CA 1
ATOM 1668 C C . LYS A 1 203 ? 12.970 -20.931 49.760 1.00 49.19 203 LYS A C 1
ATOM 1670 O O . LYS A 1 203 ? 13.295 -20.050 50.546 1.00 49.19 203 LYS A O 1
ATOM 1675 N N . SER A 1 204 ? 12.347 -22.051 50.121 1.00 44.81 204 SER A N 1
ATOM 1676 C CA . SER A 1 204 ? 12.582 -22.811 51.365 1.00 44.81 204 SER A CA 1
ATOM 1677 C C . SER A 1 204 ? 11.434 -23.787 51.640 1.00 44.81 204 SER A C 1
ATOM 1679 O O . SER A 1 204 ? 10.652 -23.618 52.566 1.00 44.81 204 SER A O 1
ATOM 1681 N N . LEU A 1 205 ? 11.371 -24.879 50.878 1.00 36.81 205 LEU A N 1
ATOM 1682 C CA . LEU A 1 205 ? 10.913 -26.139 51.456 1.00 36.81 205 LEU A CA 1
ATOM 1683 C C . LEU A 1 205 ? 12.098 -27.091 51.418 1.00 36.81 205 LEU A C 1
ATOM 1685 O O . LEU A 1 205 ? 12.525 -27.573 50.371 1.00 36.81 205 LEU A O 1
ATOM 1689 N N . GLN A 1 206 ? 12.693 -27.218 52.599 1.00 37.28 206 GLN A N 1
ATOM 1690 C CA . GLN A 1 206 ? 13.738 -28.164 52.918 1.00 37.28 206 GLN A CA 1
ATOM 1691 C C . GLN A 1 206 ? 13.251 -29.571 52.568 1.00 37.28 206 GLN A C 1
ATOM 1693 O O . GLN A 1 206 ? 12.231 -30.024 53.082 1.00 37.28 206 GLN A O 1
ATOM 1698 N N . VAL A 1 207 ? 14.002 -30.268 51.717 1.00 42.31 207 VAL A N 1
ATOM 1699 C CA . VAL A 1 207 ? 13.946 -31.728 51.662 1.00 42.31 207 VAL A CA 1
ATOM 1700 C C . VAL A 1 207 ? 14.672 -32.210 52.913 1.00 42.31 207 VAL A C 1
ATOM 1702 O O . VAL A 1 207 ? 15.895 -32.122 53.008 1.00 42.31 207 VAL A O 1
ATOM 1705 N N . GLY A 1 208 ? 13.893 -32.623 53.907 1.00 39.94 208 GLY A N 1
ATOM 1706 C CA . GLY A 1 208 ? 14.367 -33.142 55.177 1.00 39.94 208 GLY A CA 1
ATOM 1707 C C . GLY A 1 208 ? 13.522 -34.336 55.603 1.00 39.94 208 GLY A C 1
ATOM 1708 O O . GLY A 1 208 ? 12.400 -34.133 56.061 1.00 39.94 208 GLY A O 1
ATOM 1709 N N . ARG A 1 209 ? 14.155 -35.517 55.532 1.00 39.06 209 ARG A N 1
ATOM 1710 C CA . ARG A 1 209 ? 13.718 -36.877 55.920 1.00 39.06 209 ARG A CA 1
ATOM 1711 C C . ARG A 1 209 ? 13.006 -37.699 54.856 1.00 39.06 209 ARG A C 1
ATOM 1713 O O . ARG A 1 209 ? 11.897 -37.322 54.435 1.00 39.06 209 ARG A O 1
#

InterPro domains:
  IPR011990 Tetratricopeptide-like helical domain superfamily [G3DSA:1.25.40.10] (16-203)
  IPR011990 Tetratricopeptide-like helical domain superfamily [SSF48452] (34-137)
  IPR019734 Tetratricopeptide repeat [PS50005] (85-118)
  IPR019734 Tetratricopeptide repeat [SM00028] (47-84)
  IPR019734 Tetratricopeptide repeat [SM00028] (85-118)

Sequence (209 aa):
MKYYWSLVSGSSLASEVLGLGSERVGVNYKSDLRHAKKAIKKDRSFADAYTAQGYAIASRKHDDKWFEESLVYLEKALSIDNDNERALFYLAECYFEAHKYEQALEYFTKTIERNCSYAERSDKRIAFVKKIAKAEPLTDKGWEIAEKDNINRADLCILLIEELKLKNLLHRYRPEQFAKLFDKDFSIRMKNVKVKSEIDNNKSLQVGR

Foldseek 3Di:
DDDVPPPDPPPPLVCLQCCVPPVNLQPDLPSLLVSLVVSCVVPVLQLSSLLSNLLSLCSPVVDPCSLVRSCVSLVSSCVSPVLPLSSLQVNLVSCVSVVVNVVSLVSLVVSLVSVDPCVVVSVVSNVLSVQLVVQPQPDPLSSVQSNDPDDDPVSVVVSCCPRVVVLVVCCVPPVVVSCCCPPPVNVVVVVVPPDPDPPDDPPDDDPDD

Secondary structure (DSSP, 8-state):
--SSSSS---TTHHHHHHSS-TT-TTS-HHHHHHHHHHHHHH-TT-HHHHHHHHHHHHTTTTSTTHHHHHHHHHHHHHHH-TT-HHHHHHHHHHHHHTT-HHHHHHHHHHHHHTT-TTHHHHHHHHHHHHHHHHH---SHHHHHHHT-SS--HHHHHHHHHHHTTHHHHHHHH-HHHHHHHHSHHHHHHHHTTS-----SS--------

Organism: NCBI:txid412755

Mean predicted aligned error: 13.16 Å

pLDDT: mean 76.92, std 20.17, range [27.52, 96.44]

Radius of gyration: 26.44 Å; Cα contacts (8 Å, |Δi|>4): 198; chains: 1; bounding box: 49×51×84 Å

Nearest PDB structures (foldseek):
  6fdp-assembly1_A  TM=7.977E-01  e=1.012E-02  Homo sapiens
  3r9a-assembly1_B  TM=5.035E-01  e=7.238E-02  Homo sapiens
  6hft-assembly1_A  TM=5.627E-01  e=1.808E-01  Saccharomyces cerevisiae
  4hoq-assembly1_A  TM=5.183E-01  e=1.892E-01  Homo sapiens
  3fp3-assembly1_A  TM=4.689E-01  e=1.576E-01  Saccharomyces cerevisiae

Solvent-accessible surface area (backbone atoms only — not comparable to full-atom values): 12023 Å² total; per-residue (Å²): 137,88,82,88,80,82,83,73,96,55,82,59,54,61,46,55,62,45,72,47,42,99,86,55,79,80,82,52,46,69,60,42,37,51,42,16,55,53,39,37,72,78,34,84,76,46,29,69,27,30,25,43,31,13,49,26,37,46,72,44,68,89,42,99,56,21,61,66,58,15,47,58,27,19,54,47,12,31,76,67,34,81,77,43,62,65,25,38,43,52,48,13,50,52,27,43,76,66,70,37,52,69,62,12,44,53,30,25,48,54,30,40,75,66,69,44,98,56,20,71,61,29,50,54,51,46,54,49,52,52,52,41,64,74,62,61,57,87,40,74,67,35,47,63,52,59,71,43,94,72,77,52,75,65,55,52,50,49,42,47,39,62,72,68,39,38,66,61,51,33,48,72,79,35,46,71,61,37,47,59,68,69,35,76,67,41,60,54,53,59,64,67,65,72,79,80,71,93,77,84,88,87,85,82,80,77,92,75,136